Protein AF-A0A0L0G5J6-F1 (afdb_monomer_lite)

Structure (mmCIF, N/CA/C/O backbone):
data_AF-A0A0L0G5J6-F1
#
_entry.id   AF-A0A0L0G5J6-F1
#
loop_
_atom_site.group_PDB
_atom_site.id
_atom_site.type_symbol
_atom_site.label_atom_id
_atom_site.label_alt_id
_atom_site.label_comp_id
_atom_site.label_asym_id
_atom_site.label_entity_id
_atom_site.label_seq_id
_atom_site.pdbx_PDB_ins_code
_atom_site.Cartn_x
_atom_site.Cartn_y
_atom_site.Cartn_z
_atom_site.occupancy
_atom_site.B_iso_or_equiv
_atom_site.auth_seq_id
_atom_site.auth_comp_id
_atom_site.auth_asym_id
_atom_site.auth_atom_id
_atom_site.pdbx_PDB_model_num
ATOM 1 N N . MET A 1 1 ? 7.799 3.911 14.209 1.00 30.53 1 MET A N 1
ATOM 2 C CA . MET A 1 1 ? 8.205 2.902 13.207 1.00 30.53 1 MET A CA 1
ATOM 3 C C . MET A 1 1 ? 6.994 2.058 12.757 1.00 30.53 1 MET A C 1
ATOM 5 O O . MET A 1 1 ? 7.193 0.963 12.263 1.00 30.53 1 MET A O 1
ATOM 9 N N . PHE A 1 2 ? 5.756 2.589 12.872 1.00 29.52 2 PHE A N 1
ATOM 10 C CA . PHE A 1 2 ? 4.483 1.832 12.789 1.00 29.52 2 PHE A CA 1
ATOM 11 C C . PHE A 1 2 ? 3.601 2.132 11.579 1.00 29.52 2 PHE A C 1
ATOM 13 O O . PHE A 1 2 ? 2.513 1.598 11.446 1.00 29.52 2 PHE A O 1
ATOM 20 N N . ALA A 1 3 ? 4.091 2.950 10.662 1.00 29.31 3 ALA A N 1
ATOM 21 C CA . ALA A 1 3 ? 3.348 3.419 9.502 1.00 29.31 3 ALA A CA 1
ATOM 22 C C . ALA A 1 3 ? 3.274 2.423 8.326 1.00 29.31 3 ALA A C 1
ATOM 24 O O . ALA A 1 3 ? 2.894 2.819 7.231 1.00 29.31 3 ALA A O 1
ATOM 25 N N . SER A 1 4 ? 3.783 1.198 8.483 1.00 50.12 4 SER A N 1
ATOM 26 C CA . SER A 1 4 ? 4.552 0.623 7.372 1.00 50.12 4 SER A CA 1
ATOM 27 C C . SER A 1 4 ? 4.337 -0.854 7.074 1.00 50.12 4 SER A C 1
ATOM 29 O O . SER A 1 4 ? 5.151 -1.389 6.331 1.00 50.12 4 SER A O 1
ATOM 31 N N . VAL A 1 5 ? 3.367 -1.563 7.655 1.00 40.88 5 VAL A N 1
ATOM 32 C CA . VAL A 1 5 ? 3.462 -3.035 7.629 1.00 40.88 5 VAL A CA 1
ATOM 33 C C . VAL A 1 5 ? 2.123 -3.742 7.500 1.00 40.88 5 VAL A C 1
ATOM 35 O O . VAL A 1 5 ? 1.747 -4.487 8.391 1.00 40.88 5 VAL A O 1
ATOM 38 N N . ILE A 1 6 ? 1.396 -3.529 6.398 1.00 44.00 6 ILE A N 1
ATOM 39 C CA . ILE A 1 6 ? 0.217 -4.367 6.117 1.00 44.00 6 ILE A CA 1
ATOM 40 C C . ILE A 1 6 ? 0.094 -4.911 4.686 1.00 44.00 6 ILE A C 1
ATOM 42 O O . ILE A 1 6 ? -0.504 -5.966 4.508 1.00 44.00 6 ILE A O 1
ATOM 46 N N . PHE A 1 7 ? 0.644 -4.308 3.638 1.00 53.22 7 PHE A N 1
ATOM 47 C CA . PHE A 1 7 ? 0.176 -4.663 2.281 1.00 53.22 7 PHE A CA 1
ATOM 48 C C . PHE A 1 7 ? 1.042 -5.688 1.559 1.00 53.22 7 PHE A C 1
ATOM 50 O O . PHE A 1 7 ? 1.466 -5.475 0.428 1.00 53.22 7 PHE A O 1
ATOM 57 N N . LEU A 1 8 ? 1.221 -6.837 2.218 1.00 44.41 8 LEU A N 1
ATOM 58 C CA . LEU A 1 8 ? 1.732 -8.077 1.626 1.00 44.41 8 LEU A CA 1
ATOM 59 C C . LEU A 1 8 ? 0.831 -9.261 1.930 1.00 44.41 8 LEU A C 1
ATOM 61 O O . LEU A 1 8 ? 1.256 -10.312 2.384 1.00 44.41 8 LEU A O 1
ATOM 65 N N . LEU A 1 9 ? -0.452 -9.072 1.673 1.00 46.28 9 LEU A N 1
ATOM 66 C CA . LEU A 1 9 ? -1.444 -10.107 1.909 1.00 46.28 9 LEU A CA 1
ATOM 67 C C . LEU A 1 9 ? -2.254 -10.360 0.642 1.00 46.28 9 LEU A C 1
ATOM 69 O O . LEU A 1 9 ? -3.435 -10.645 0.723 1.00 46.28 9 LEU A O 1
ATOM 73 N N . CYS A 1 10 ? -1.585 -10.243 -0.517 1.00 42.75 10 CYS A N 1
ATOM 74 C CA . CYS A 1 10 ? -2.114 -10.535 -1.855 1.00 42.75 10 CYS A CA 1
ATOM 75 C C . CYS A 1 10 ? -2.183 -12.047 -2.161 1.00 42.75 10 CYS A C 1
ATOM 77 O O . CYS A 1 10 ? -2.474 -12.455 -3.282 1.00 42.75 10 CYS A O 1
ATOM 79 N N . MET A 1 11 ? -1.916 -12.904 -1.179 1.00 42.72 11 MET A N 1
ATOM 80 C CA . MET A 1 11 ? -2.171 -14.331 -1.308 1.00 42.72 11 MET A CA 1
ATOM 81 C C . MET A 1 11 ? -3.261 -14.685 -0.324 1.00 42.72 11 MET A C 1
ATOM 83 O O . MET A 1 11 ? -3.079 -14.401 0.855 1.00 42.72 11 MET A O 1
ATOM 87 N N . ALA A 1 12 ? -4.346 -15.292 -0.825 1.00 37.53 12 ALA A N 1
ATOM 88 C CA . ALA A 1 12 ? -5.138 -16.325 -0.141 1.00 37.53 12 ALA A CA 1
ATOM 89 C C . ALA A 1 12 ? -6.655 -16.274 -0.271 1.00 37.53 12 ALA A C 1
ATOM 91 O O . ALA A 1 12 ? -7.352 -16.707 0.643 1.00 37.53 12 ALA A O 1
ATOM 92 N N . TYR A 1 13 ? -7.197 -15.872 -1.412 1.00 35.78 13 TYR A N 1
ATOM 93 C CA . TYR A 1 13 ? -8.572 -16.262 -1.697 1.00 35.78 13 TYR A CA 1
ATOM 94 C C . TYR A 1 13 ? -8.678 -16.894 -3.079 1.00 35.78 13 TYR A C 1
ATOM 96 O O . TYR A 1 13 ? -8.925 -16.259 -4.092 1.00 35.78 13 TYR A O 1
ATOM 104 N N . VAL A 1 14 ? -8.550 -18.215 -3.139 1.00 35.31 14 VAL A N 1
ATOM 105 C CA . VAL A 1 14 ? -9.237 -18.936 -4.209 1.00 35.31 14 VAL A CA 1
ATOM 106 C C . VAL A 1 14 ? -10.060 -20.032 -3.566 1.00 35.31 14 VAL A C 1
ATOM 108 O O . VAL A 1 14 ? -9.544 -20.831 -2.790 1.00 35.31 14 VAL A O 1
ATOM 111 N N . ASN A 1 15 ? -11.355 -20.001 -3.883 1.00 36.69 15 ASN A N 1
ATOM 112 C CA . ASN A 1 15 ? -12.347 -21.051 -3.677 1.00 36.69 15 ASN A CA 1
ATOM 113 C C . ASN A 1 15 ? -11.721 -22.455 -3.693 1.00 36.69 15 ASN A C 1
ATOM 115 O O . ASN A 1 15 ? -11.508 -22.998 -4.772 1.00 36.69 15 ASN A O 1
ATOM 119 N N . ALA A 1 16 ? -11.423 -23.009 -2.513 1.00 31.41 16 ALA A N 1
ATOM 120 C CA . ALA A 1 16 ? -11.192 -24.441 -2.256 1.00 31.41 16 ALA A CA 1
ATOM 121 C C . ALA A 1 16 ? -10.912 -24.749 -0.761 1.00 31.41 16 ALA A C 1
ATOM 123 O O . ALA A 1 16 ? -10.282 -25.752 -0.448 1.00 31.41 16 ALA A O 1
ATOM 124 N N . GLY A 1 17 ? -11.334 -23.899 0.185 1.00 37.12 17 GLY A N 1
ATOM 125 C CA . GLY A 1 17 ? -11.254 -24.227 1.619 1.00 37.12 17 GLY A CA 1
ATOM 126 C C . GLY A 1 17 ? -9.881 -24.102 2.303 1.00 37.12 17 GLY A C 1
ATOM 127 O O . GLY A 1 17 ? -9.787 -24.455 3.474 1.00 37.12 17 GLY A O 1
ATOM 128 N N . ALA A 1 18 ? -8.842 -23.558 1.653 1.00 40.88 18 ALA A N 1
ATOM 129 C CA . ALA A 1 18 ? -7.556 -23.266 2.302 1.00 40.88 18 ALA A CA 1
ATOM 130 C C . ALA A 1 18 ? -7.001 -21.878 1.923 1.00 40.88 18 ALA A C 1
ATOM 132 O O . ALA A 1 18 ? -6.845 -21.548 0.748 1.00 40.88 18 ALA A O 1
ATOM 133 N N . SER A 1 19 ? -6.689 -21.070 2.941 1.00 53.94 19 SER A N 1
ATOM 134 C CA . SER A 1 19 ? -6.032 -19.763 2.822 1.00 53.94 19 SER A CA 1
ATOM 135 C C . SER A 1 19 ? -4.514 -19.946 2.639 1.00 53.94 19 SER A C 1
ATOM 137 O O . SER A 1 19 ? -3.865 -20.474 3.534 1.00 53.94 19 SER A O 1
ATOM 139 N N . LEU A 1 20 ? -3.930 -19.485 1.521 1.00 61.97 20 LEU A N 1
ATOM 140 C CA . LEU A 1 20 ? -2.466 -19.404 1.287 1.00 61.97 20 LEU A CA 1
ATOM 141 C C . LEU A 1 20 ? -1.703 -18.530 2.305 1.00 61.97 20 LEU A C 1
ATOM 143 O O . LEU A 1 20 ? -0.488 -18.630 2.407 1.00 61.97 20 LEU A O 1
ATOM 147 N N . LEU A 1 21 ? -2.401 -17.658 3.027 1.00 72.38 21 LEU A N 1
ATOM 148 C CA . LEU A 1 21 ? -1.882 -16.801 4.073 1.00 72.38 21 LEU A CA 1
ATOM 149 C C . LEU A 1 21 ? -2.501 -17.316 5.356 1.00 72.38 21 LEU A C 1
ATOM 151 O O . LEU A 1 21 ? -3.674 -17.074 5.656 1.00 72.38 21 LEU A O 1
ATOM 155 N N . THR A 1 22 ? -1.713 -18.063 6.104 1.00 82.12 22 THR A N 1
ATOM 156 C CA . THR A 1 22 ? -2.138 -18.522 7.416 1.00 82.12 22 THR A CA 1
ATOM 157 C C . THR A 1 22 ? -1.981 -17.395 8.432 1.00 82.12 22 THR A C 1
ATOM 159 O O . THR A 1 22 ? -1.242 -16.424 8.226 1.00 82.12 22 THR A O 1
ATOM 162 N N . LYS A 1 23 ? -2.660 -17.538 9.572 1.00 86.31 23 LYS A N 1
ATOM 163 C CA . LYS A 1 23 ? -2.456 -16.655 10.722 1.00 86.31 23 LYS A CA 1
ATOM 164 C C . LYS A 1 23 ? -0.986 -16.632 11.156 1.00 86.31 23 LYS A C 1
ATOM 166 O O . LYS A 1 23 ? -0.480 -15.570 11.504 1.00 86.31 23 LYS A O 1
ATOM 171 N N . ASP A 1 24 ? -0.291 -17.764 11.064 1.00 88.94 24 ASP A N 1
ATOM 172 C CA . ASP A 1 24 ? 1.125 -17.871 11.422 1.00 88.94 24 ASP A CA 1
ATOM 173 C C . ASP A 1 24 ? 2.023 -17.110 10.454 1.00 88.94 24 ASP A C 1
ATOM 175 O O . ASP A 1 24 ? 2.866 -16.333 10.894 1.00 88.94 24 ASP A O 1
ATOM 179 N N . MET A 1 25 ? 1.780 -17.226 9.146 1.00 83.56 25 MET A N 1
ATOM 180 C CA . MET A 1 25 ? 2.505 -16.439 8.145 1.00 83.56 25 MET A CA 1
ATOM 181 C C . MET A 1 25 ? 2.264 -14.942 8.352 1.00 83.56 25 MET A C 1
ATOM 183 O O . MET A 1 25 ? 3.214 -14.166 8.396 1.00 83.56 25 MET A O 1
ATOM 187 N N . PHE A 1 26 ? 1.013 -14.524 8.577 1.00 82.19 26 PHE A N 1
ATOM 188 C CA . PHE A 1 26 ? 0.696 -13.137 8.936 1.00 82.19 26 PHE A CA 1
ATOM 189 C C . PHE A 1 26 ? 1.470 -12.697 10.192 1.00 82.19 26 PHE A C 1
ATOM 191 O O . PHE A 1 26 ? 2.076 -11.623 10.226 1.00 82.19 26 PHE A O 1
ATOM 198 N N . ASN A 1 27 ? 1.497 -13.535 11.230 1.00 85.62 27 ASN A N 1
ATOM 199 C CA . ASN A 1 27 ? 2.216 -13.253 12.468 1.00 85.62 27 ASN A CA 1
ATOM 200 C C . ASN A 1 27 ? 3.724 -13.121 12.250 1.00 85.62 27 ASN A C 1
ATOM 202 O O . ASN A 1 27 ? 4.323 -12.190 12.787 1.00 85.62 27 ASN A O 1
ATOM 206 N N . GLU A 1 28 ? 4.317 -13.994 11.440 1.00 86.25 28 GLU A N 1
ATOM 207 C CA . GLU A 1 28 ? 5.735 -13.975 11.095 1.00 86.25 28 GLU A CA 1
ATOM 208 C C . GLU A 1 28 ? 6.094 -12.724 10.287 1.00 86.25 28 GLU A C 1
ATOM 210 O O . GLU A 1 28 ? 7.071 -12.024 10.587 1.00 86.25 28 GLU A O 1
ATOM 215 N N . MET A 1 29 ? 5.276 -12.388 9.289 1.00 79.06 29 MET A N 1
ATOM 216 C CA . MET A 1 29 ? 5.461 -11.197 8.469 1.00 79.06 29 MET A CA 1
ATOM 217 C C . MET A 1 29 ? 5.440 -9.941 9.347 1.00 79.06 29 MET A C 1
ATOM 219 O O . MET A 1 29 ? 6.377 -9.131 9.353 1.00 79.06 29 MET A O 1
ATOM 223 N N . PHE A 1 30 ? 4.428 -9.820 10.196 1.00 76.62 30 PHE A N 1
ATOM 224 C CA . PHE A 1 30 ? 4.241 -8.652 11.047 1.00 76.62 30 PHE A CA 1
ATOM 225 C C . PHE A 1 30 ? 4.788 -8.861 12.464 1.00 76.62 30 PHE A C 1
ATOM 227 O O . PHE A 1 30 ? 4.277 -8.263 13.408 1.00 76.62 30 PHE A O 1
ATOM 234 N N . SER A 1 31 ? 5.837 -9.672 12.635 1.00 81.31 31 SER A N 1
ATOM 235 C CA . SER A 1 31 ? 6.376 -10.047 13.955 1.00 81.31 31 SER A CA 1
ATOM 236 C C . SER A 1 31 ? 6.863 -8.856 14.779 1.00 81.31 31 SER A C 1
ATOM 238 O O . SER A 1 31 ? 6.794 -8.861 16.006 1.00 81.31 31 SER A O 1
ATOM 240 N N . LYS A 1 32 ? 7.308 -7.776 14.127 1.00 75.25 32 LYS A N 1
ATOM 241 C CA . LYS A 1 32 ? 7.696 -6.542 14.823 1.00 75.25 32 LYS A CA 1
ATOM 242 C C . LYS A 1 32 ? 6.536 -5.862 15.539 1.00 75.25 32 LYS A C 1
ATOM 244 O O . LYS A 1 32 ? 6.814 -5.158 16.498 1.00 75.25 32 LYS A O 1
ATOM 249 N N . ARG A 1 33 ? 5.279 -6.101 15.137 1.00 74.50 33 ARG A N 1
ATOM 250 C CA . ARG A 1 33 ? 4.117 -5.553 15.850 1.00 74.50 33 ARG A CA 1
ATOM 251 C C . ARG A 1 33 ? 3.989 -6.156 17.244 1.00 74.50 33 ARG A C 1
ATOM 253 O O . ARG A 1 33 ? 3.732 -5.413 18.166 1.00 74.50 33 ARG A O 1
ATOM 260 N N . THR A 1 34 ? 4.244 -7.454 17.407 1.00 72.44 34 THR A N 1
ATOM 261 C CA . THR A 1 34 ? 4.094 -8.144 18.697 1.00 72.44 34 THR A CA 1
ATOM 262 C C . THR A 1 34 ? 5.373 -8.135 19.529 1.00 72.44 34 THR A C 1
ATOM 264 O O . THR A 1 34 ? 5.314 -8.264 20.744 1.00 72.44 34 THR A O 1
ATOM 267 N N . THR A 1 35 ? 6.540 -7.992 18.893 1.00 75.19 35 THR A N 1
ATOM 268 C CA . THR A 1 35 ? 7.842 -8.130 19.575 1.00 75.19 35 THR A CA 1
ATOM 269 C C . THR A 1 35 ? 8.470 -6.816 20.028 1.00 75.19 35 THR A C 1
ATOM 271 O O . THR A 1 35 ? 9.449 -6.852 20.769 1.00 75.19 35 THR A O 1
ATOM 274 N N . SER A 1 36 ? 7.973 -5.653 19.592 1.00 75.12 36 SER A N 1
ATOM 275 C CA . SER A 1 36 ? 8.517 -4.367 20.039 1.00 75.12 36 SER A CA 1
ATOM 276 C C . SER A 1 36 ? 7.586 -3.691 21.062 1.00 75.12 36 SER A C 1
ATOM 278 O O . SER A 1 36 ? 6.381 -3.593 20.837 1.00 75.12 36 SER A O 1
ATOM 280 N N . PRO A 1 37 ? 8.123 -3.174 22.182 1.00 72.88 37 PRO A N 1
ATOM 281 C CA . PRO A 1 37 ? 7.309 -2.580 23.249 1.00 72.88 37 PRO A CA 1
ATOM 282 C C . PRO A 1 37 ? 6.610 -1.282 22.820 1.00 72.88 37 PRO A C 1
ATOM 284 O O . PRO A 1 37 ? 5.627 -0.874 23.422 1.00 72.88 37 PRO A O 1
ATOM 287 N N . ASN A 1 38 ? 7.063 -0.655 21.731 1.00 74.44 38 ASN A N 1
ATOM 288 C CA . ASN A 1 38 ? 6.495 0.591 21.211 1.00 74.44 38 ASN A CA 1
ATOM 289 C C . ASN A 1 38 ? 5.312 0.366 20.247 1.00 74.44 38 ASN A C 1
ATOM 291 O O . ASN A 1 38 ? 4.895 1.304 19.567 1.00 74.44 38 ASN A O 1
ATOM 295 N N . CYS A 1 39 ? 4.812 -0.870 20.136 1.00 68.75 39 CYS A N 1
ATOM 296 C CA . CYS A 1 39 ? 3.809 -1.276 19.146 1.00 68.75 39 CYS A CA 1
ATOM 297 C C . CYS A 1 39 ? 2.452 -1.663 19.728 1.00 68.75 39 CYS A C 1
ATOM 299 O O . CYS A 1 39 ? 1.653 -2.229 18.984 1.00 68.75 39 CYS A O 1
ATOM 301 N N . VAL A 1 40 ? 2.213 -1.485 21.029 1.00 73.12 40 VAL A N 1
ATOM 302 C CA . VAL A 1 40 ? 1.089 -2.140 21.732 1.00 73.12 40 VAL A CA 1
ATOM 303 C C . VAL A 1 40 ? -0.239 -1.945 20.991 1.00 73.12 40 VAL A C 1
ATOM 305 O O . VAL A 1 40 ? -0.868 -2.924 20.603 1.00 73.12 40 VAL A O 1
ATOM 308 N N . GLN A 1 41 ? -0.556 -0.705 20.611 1.00 74.94 41 GLN A N 1
ATOM 309 C CA . GLN A 1 41 ? -1.754 -0.390 19.825 1.00 74.94 41 GLN A CA 1
ATOM 310 C C . GLN A 1 41 ? -1.819 -1.144 18.484 1.00 74.94 41 GLN A C 1
ATOM 312 O O . GLN A 1 41 ? -2.860 -1.666 18.102 1.00 74.94 41 GLN A O 1
ATOM 317 N N . ALA A 1 42 ? -0.699 -1.262 17.764 1.00 70.88 42 ALA A N 1
ATOM 318 C CA . ALA A 1 42 ? -0.642 -2.005 16.506 1.00 70.88 42 ALA A CA 1
ATOM 319 C C . ALA A 1 42 ? -0.833 -3.521 16.701 1.00 70.88 42 ALA A C 1
ATOM 321 O O . ALA A 1 42 ? -1.327 -4.183 15.791 1.00 70.88 42 ALA A O 1
ATOM 322 N N . THR A 1 43 ? -0.454 -4.076 17.857 1.00 74.62 43 THR A N 1
ATOM 323 C CA . THR A 1 43 ? -0.731 -5.484 18.194 1.00 74.62 43 THR A CA 1
ATOM 324 C C . THR A 1 43 ? -2.223 -5.737 18.333 1.00 74.62 43 THR A C 1
ATOM 326 O O . THR A 1 43 ? -2.711 -6.752 17.840 1.00 74.62 43 THR A O 1
ATOM 329 N N . GLU A 1 44 ? -2.933 -4.809 18.968 1.00 82.50 44 GLU A N 1
ATOM 330 C CA . GLU A 1 44 ? -4.356 -4.947 19.279 1.00 82.50 44 GLU A CA 1
ATOM 331 C C . GLU A 1 44 ? -5.234 -4.809 18.036 1.00 82.50 44 GLU A C 1
ATOM 333 O O . GLU A 1 44 ? -6.163 -5.592 17.846 1.00 82.50 44 GLU A O 1
ATOM 338 N N . ILE A 1 45 ? -4.920 -3.855 17.154 1.00 82.44 45 ILE A N 1
ATOM 339 C CA . ILE A 1 45 ? -5.793 -3.548 16.014 1.00 82.44 45 ILE A CA 1
ATOM 340 C C . ILE A 1 45 ? -5.372 -4.259 14.717 1.00 82.44 45 ILE A C 1
ATOM 342 O O . ILE A 1 45 ? -6.220 -4.586 13.889 1.00 82.44 45 ILE A O 1
ATOM 346 N N . LEU A 1 46 ? -4.081 -4.540 14.496 1.00 80.81 46 LEU A N 1
ATOM 347 C CA . LEU A 1 46 ? -3.599 -5.133 13.237 1.00 80.81 46 LEU A CA 1
ATOM 348 C C . LEU A 1 46 ? -3.539 -6.662 13.326 1.00 80.81 46 LEU A C 1
ATOM 350 O O . LEU A 1 46 ? -2.474 -7.285 13.237 1.00 80.81 46 LEU A O 1
ATOM 354 N N . THR A 1 47 ? -4.706 -7.266 13.524 1.00 86.19 47 THR A N 1
ATOM 355 C CA . THR A 1 47 ? -4.875 -8.717 13.662 1.00 86.19 47 THR A CA 1
ATOM 356 C C . THR A 1 47 ? -5.146 -9.395 12.320 1.00 86.19 47 THR A C 1
ATOM 358 O O . THR A 1 47 ? -5.612 -8.772 11.360 1.00 86.19 47 THR A O 1
ATOM 361 N N . PHE A 1 48 ? -4.875 -10.701 12.255 1.00 84.94 48 PHE A N 1
ATOM 362 C CA . PHE A 1 48 ? -5.199 -11.512 11.081 1.00 84.94 48 PHE A CA 1
ATOM 363 C C . PHE A 1 48 ? -6.712 -11.527 10.823 1.00 84.94 48 PHE A C 1
ATOM 365 O O . PHE A 1 48 ? -7.161 -11.469 9.682 1.00 84.94 48 PHE A O 1
ATOM 372 N N . GLU A 1 49 ? -7.510 -11.539 11.886 1.00 89.50 49 GLU A N 1
ATOM 373 C CA . GLU A 1 49 ? -8.967 -11.544 11.843 1.00 89.50 49 GLU A CA 1
ATOM 374 C C . GLU A 1 49 ? -9.520 -10.238 11.262 1.00 89.50 49 GLU A C 1
ATOM 376 O O . GLU A 1 49 ? -10.387 -10.268 10.383 1.00 89.50 49 GLU A O 1
ATOM 381 N N . ALA A 1 50 ? -8.990 -9.090 11.698 1.00 87.06 50 ALA A N 1
ATOM 382 C CA . ALA A 1 50 ? -9.363 -7.787 11.156 1.00 87.06 50 ALA A CA 1
ATOM 383 C C . ALA A 1 50 ? -8.956 -7.661 9.681 1.00 87.06 50 ALA A C 1
ATOM 385 O O . ALA A 1 50 ? -9.756 -7.204 8.857 1.00 87.06 50 ALA A O 1
ATOM 386 N N . PHE A 1 51 ? -7.763 -8.143 9.319 1.00 82.81 51 PHE A N 1
ATOM 387 C CA . PHE A 1 51 ? -7.331 -8.218 7.926 1.00 82.81 51 PHE A CA 1
ATOM 388 C C . PHE A 1 51 ? -8.290 -9.069 7.082 1.00 82.81 51 PHE A C 1
ATOM 390 O O . PHE A 1 51 ? -8.821 -8.604 6.073 1.00 82.81 51 PHE A O 1
ATOM 397 N N . HIS A 1 52 ? -8.562 -10.296 7.523 1.00 81.38 52 HIS A N 1
ATOM 398 C CA . HIS A 1 52 ? -9.403 -11.254 6.815 1.00 81.38 52 HIS A CA 1
ATOM 399 C C . HIS A 1 52 ? -10.843 -10.747 6.651 1.00 81.38 52 HIS A C 1
ATOM 401 O O . HIS A 1 52 ? -11.444 -10.890 5.586 1.00 81.38 52 HIS A O 1
ATOM 407 N N . LYS A 1 53 ? -11.400 -10.093 7.679 1.00 87.19 53 LYS A N 1
ATOM 408 C CA . LYS A 1 53 ? -12.708 -9.426 7.594 1.00 87.19 53 LYS A CA 1
ATOM 409 C C . LYS A 1 53 ? -12.692 -8.291 6.570 1.00 87.19 53 LYS A C 1
ATOM 411 O O . LYS A 1 53 ? -13.658 -8.137 5.828 1.00 87.19 53 LYS A O 1
ATOM 416 N N . THR A 1 54 ? -11.600 -7.534 6.498 1.00 82.69 54 THR A N 1
ATOM 417 C CA . THR A 1 54 ? -11.449 -6.431 5.542 1.00 82.69 54 THR A CA 1
ATOM 418 C C . THR A 1 54 ? -11.332 -6.921 4.101 1.00 82.69 54 THR A C 1
ATOM 420 O O . THR A 1 54 ? -11.964 -6.352 3.213 1.00 82.69 54 THR A O 1
ATOM 423 N N . ALA A 1 55 ? -10.567 -7.986 3.854 1.00 77.44 55 ALA A N 1
ATOM 424 C CA . ALA A 1 55 ? -10.345 -8.521 2.510 1.00 77.44 55 ALA A CA 1
ATOM 425 C C . ALA A 1 55 ? -11.662 -8.851 1.777 1.00 77.44 55 ALA A C 1
ATOM 427 O O . ALA A 1 55 ? -11.760 -8.654 0.568 1.00 77.44 55 ALA A O 1
ATOM 428 N N . LYS A 1 56 ? -12.715 -9.240 2.512 1.00 82.94 56 LYS A N 1
ATOM 429 C CA . LYS A 1 56 ? -14.058 -9.506 1.962 1.00 82.94 56 LYS A CA 1
ATOM 430 C C . LYS A 1 56 ? -14.713 -8.292 1.290 1.00 82.94 56 LYS A C 1
ATOM 432 O O . LYS A 1 56 ? -15.519 -8.478 0.386 1.00 82.94 56 LYS A O 1
ATOM 437 N N . TYR A 1 57 ? -14.364 -7.067 1.691 1.00 82.06 57 TYR A N 1
ATOM 438 C CA . TYR A 1 57 ? -14.858 -5.842 1.044 1.00 82.06 57 TYR A CA 1
ATOM 439 C C . TYR A 1 57 ? -14.185 -5.567 -0.306 1.00 82.06 57 TYR A C 1
ATOM 441 O O . TYR A 1 57 ? -14.701 -4.780 -1.095 1.00 82.06 57 TYR A O 1
ATOM 449 N N . TYR A 1 58 ? -13.052 -6.214 -0.589 1.00 78.38 58 TYR A N 1
ATOM 450 C CA . TYR A 1 58 ? -12.289 -6.042 -1.821 1.00 78.38 58 TYR A CA 1
ATOM 451 C C . TYR A 1 58 ? -12.134 -7.393 -2.522 1.00 78.38 58 TYR A C 1
ATOM 453 O O . TYR A 1 58 ? -11.035 -7.928 -2.580 1.00 78.38 58 TYR A O 1
ATOM 461 N N . PRO A 1 59 ? -13.199 -7.964 -3.108 1.00 79.12 59 PRO A N 1
ATOM 462 C CA . PRO A 1 59 ? -13.174 -9.327 -3.642 1.00 79.12 59 PRO A CA 1
ATOM 463 C C . PRO A 1 59 ? -12.188 -9.536 -4.798 1.00 79.12 59 PRO A C 1
ATOM 465 O O . PRO A 1 59 ? -11.879 -10.678 -5.106 1.00 79.12 59 PRO A O 1
ATOM 468 N N . LYS A 1 60 ? -11.698 -8.466 -5.442 1.00 78.31 60 LYS A N 1
ATOM 469 C CA . LYS A 1 60 ? -10.617 -8.526 -6.445 1.00 78.31 60 LYS A CA 1
ATOM 470 C C . LYS A 1 60 ? -9.219 -8.563 -5.826 1.00 78.31 60 LYS A C 1
ATOM 472 O O . LYS A 1 60 ? -8.281 -9.039 -6.464 1.00 78.31 60 LYS A O 1
ATOM 477 N N . PHE A 1 61 ? -9.067 -8.057 -4.605 1.00 72.88 61 PHE A N 1
ATOM 478 C CA . PHE A 1 61 ? -7.814 -8.127 -3.869 1.00 72.88 61 PHE A CA 1
ATOM 479 C C . PHE A 1 61 ? -7.478 -9.607 -3.649 1.00 72.88 61 PHE A C 1
ATOM 481 O O . PHE A 1 61 ? -8.291 -10.346 -3.103 1.00 72.88 61 PHE A O 1
ATOM 488 N N . CYS A 1 62 ? -6.302 -10.036 -4.115 1.00 66.50 62 CYS A N 1
ATOM 489 C CA . CYS A 1 62 ? -5.832 -11.435 -4.157 1.00 66.50 62 CYS A CA 1
ATOM 490 C C . CYS A 1 62 ? -6.507 -12.382 -5.167 1.00 66.50 62 CYS A C 1
ATOM 492 O O . CYS A 1 62 ? -6.024 -13.501 -5.331 1.00 66.50 62 CYS A O 1
ATOM 494 N N . ASN A 1 63 ? -7.579 -11.976 -5.859 1.00 68.12 63 ASN A N 1
ATOM 495 C CA . ASN A 1 63 ? -8.432 -12.911 -6.621 1.00 68.12 63 ASN A CA 1
ATOM 496 C C . ASN A 1 63 ? -8.557 -12.536 -8.105 1.00 68.12 63 ASN A C 1
ATOM 498 O O . ASN A 1 63 ? -9.477 -12.976 -8.794 1.00 68.12 63 ASN A O 1
ATOM 502 N N . GLU A 1 64 ? -7.661 -11.689 -8.613 1.00 68.88 64 GLU A N 1
ATOM 503 C CA . GLU A 1 64 ? -7.757 -11.140 -9.962 1.00 68.88 64 GLU A CA 1
ATOM 504 C C . GLU A 1 64 ? -6.528 -11.449 -10.828 1.00 68.88 64 GLU A C 1
ATOM 506 O O . GLU A 1 64 ? -5.418 -11.058 -10.484 1.00 68.88 64 GLU A O 1
ATOM 511 N N . GLY A 1 65 ? -6.779 -12.067 -11.997 1.00 63.38 65 GLY A N 1
ATOM 512 C CA . GLY A 1 65 ? -5.850 -12.391 -13.098 1.00 63.38 65 GLY A CA 1
ATOM 513 C C . GLY A 1 65 ? -5.274 -13.828 -13.051 1.00 63.38 65 GLY A C 1
ATOM 514 O O . GLY A 1 65 ? -5.780 -14.630 -12.275 1.00 63.38 65 GLY A O 1
ATOM 515 N N . SER A 1 66 ? -4.259 -14.208 -13.856 1.00 59.34 66 SER A N 1
ATOM 516 C CA . SER A 1 66 ? -3.867 -15.635 -14.067 1.00 59.34 66 SER A CA 1
ATOM 517 C C . SER A 1 66 ? -3.387 -16.377 -12.807 1.00 59.34 66 SER A C 1
ATOM 519 O O . SER A 1 66 ? -2.982 -15.719 -11.867 1.00 59.34 66 SER A O 1
ATOM 521 N N . LYS A 1 67 ? -3.385 -17.725 -12.766 1.00 54.47 67 LYS A N 1
ATOM 522 C CA . LYS A 1 67 ? -2.870 -18.527 -11.621 1.00 54.47 67 LYS A CA 1
ATOM 523 C C . LYS A 1 67 ? -1.363 -18.380 -11.404 1.00 54.47 67 LYS A C 1
ATOM 525 O O . LYS A 1 67 ? -0.892 -18.401 -10.274 1.00 54.47 67 LYS A O 1
ATOM 530 N N . THR A 1 68 ? -0.613 -18.253 -12.496 1.00 47.03 68 THR A N 1
ATOM 531 C CA . THR A 1 68 ? 0.824 -17.982 -12.464 1.00 47.03 68 THR A CA 1
ATOM 532 C C . THR A 1 68 ? 1.063 -16.601 -11.919 1.00 47.03 68 THR A C 1
ATOM 534 O O . THR A 1 68 ? 1.909 -16.449 -11.063 1.00 47.03 68 THR A O 1
ATOM 537 N N . ASP A 1 69 ? 0.261 -15.623 -12.310 1.00 45.28 69 ASP A N 1
ATOM 538 C CA . ASP A 1 69 ? 0.290 -14.351 -11.635 1.00 45.28 69 ASP A CA 1
ATOM 539 C C . ASP A 1 69 ? -0.238 -14.505 -10.191 1.00 45.28 69 ASP A C 1
ATOM 541 O O . ASP A 1 69 ? 0.421 -14.046 -9.297 1.00 45.28 69 ASP A O 1
ATOM 545 N N . GLN A 1 70 ? -1.304 -15.239 -9.854 1.00 45.56 70 GLN A N 1
ATOM 546 C CA . GLN A 1 70 ? -1.745 -15.469 -8.456 1.00 45.56 70 GLN A CA 1
ATOM 547 C C . GLN A 1 70 ? -0.630 -16.090 -7.583 1.00 45.56 70 GLN A C 1
ATOM 549 O O . GLN A 1 70 ? -0.628 -15.875 -6.377 1.00 45.56 70 GLN A O 1
ATOM 554 N N . LYS A 1 71 ? 0.325 -16.813 -8.196 1.00 38.50 71 LYS A N 1
ATOM 555 C CA . LYS A 1 71 ? 1.547 -17.369 -7.581 1.00 38.50 71 LYS A CA 1
ATOM 556 C C . LYS A 1 71 ? 2.809 -16.490 -7.737 1.00 38.50 71 LYS A C 1
ATOM 558 O O . LYS A 1 71 ? 3.734 -16.648 -6.955 1.00 38.50 71 LYS A O 1
ATOM 563 N N . LYS A 1 72 ? 2.873 -15.593 -8.730 1.00 35.69 72 LYS A N 1
ATOM 564 C CA . LYS A 1 72 ? 3.957 -14.619 -9.007 1.00 35.69 72 LYS A CA 1
ATOM 565 C C . LYS A 1 72 ? 3.639 -13.212 -8.463 1.00 35.69 72 LYS A C 1
ATOM 567 O O . LYS A 1 72 ? 4.487 -12.340 -8.520 1.00 35.69 72 LYS A O 1
ATOM 572 N N . ARG A 1 73 ? 2.421 -12.969 -7.970 1.00 49.59 73 ARG A N 1
ATOM 573 C CA . ARG A 1 73 ? 1.843 -11.660 -7.595 1.00 49.59 73 ARG A CA 1
ATOM 574 C C . ARG A 1 73 ? 2.129 -11.331 -6.158 1.00 49.59 73 ARG A C 1
ATOM 576 O O . ARG A 1 73 ? 1.231 -11.152 -5.328 1.00 49.59 73 ARG A O 1
ATOM 583 N N . LEU A 1 74 ? 3.397 -11.227 -5.862 1.00 45.00 74 LEU A N 1
ATOM 584 C CA . LEU A 1 74 ? 3.795 -10.806 -4.551 1.00 45.00 74 LEU A CA 1
ATOM 585 C C . LEU A 1 74 ? 4.717 -9.644 -4.698 1.00 45.00 74 LEU A C 1
ATOM 587 O O . LEU A 1 74 ? 5.799 -9.738 -4.171 1.00 45.00 74 LEU A O 1
ATOM 591 N N . ASP A 1 75 ? 4.252 -8.577 -5.368 1.00 37.22 75 ASP A N 1
ATOM 592 C CA . ASP A 1 75 ? 5.115 -7.439 -5.704 1.00 37.22 75 ASP A CA 1
ATOM 593 C C . ASP A 1 75 ? 4.801 -6.118 -4.958 1.00 37.22 75 ASP A C 1
ATOM 595 O O . ASP A 1 75 ? 5.316 -5.074 -5.287 1.00 37.22 75 ASP A O 1
ATOM 599 N N . GLY A 1 76 ? 3.992 -6.142 -3.897 1.00 37.66 76 GLY A N 1
ATOM 600 C CA . GLY A 1 76 ? 4.209 -5.429 -2.628 1.00 37.66 76 GLY A CA 1
ATOM 601 C C . GLY A 1 76 ? 4.004 -3.928 -2.340 1.00 37.66 76 GLY A C 1
ATOM 602 O O . GLY A 1 76 ? 4.124 -3.019 -3.147 1.00 37.66 76 GLY A O 1
ATOM 603 N N . GLY A 1 77 ? 3.803 -3.707 -1.039 1.00 36.25 77 GLY A N 1
ATOM 604 C CA . GLY A 1 77 ? 4.108 -2.538 -0.203 1.00 36.25 77 GLY A CA 1
ATOM 605 C C . GLY A 1 77 ? 4.369 -3.097 1.213 1.00 36.25 77 GLY A C 1
ATOM 606 O O . GLY A 1 77 ? 3.872 -4.159 1.552 1.00 36.25 77 GLY A O 1
ATOM 607 N N . LEU A 1 78 ? 5.164 -2.558 2.129 1.00 46.47 78 LEU A N 1
ATOM 608 C CA . LEU A 1 78 ? 5.562 -1.203 2.468 1.00 46.47 78 LEU A CA 1
ATOM 609 C C . LEU A 1 78 ? 6.839 -1.298 3.326 1.00 46.47 78 LEU A C 1
ATOM 611 O O . LEU A 1 78 ? 7.072 -2.276 4.030 1.00 46.47 78 LEU A O 1
ATOM 615 N N . GLY A 1 79 ? 7.604 -0.213 3.342 1.00 32.12 79 GLY A N 1
ATOM 616 C CA . GLY A 1 79 ? 8.650 0.045 4.326 1.00 32.12 79 GLY A CA 1
ATOM 617 C C . GLY A 1 79 ? 8.947 1.538 4.419 1.00 32.12 79 GLY A C 1
ATOM 618 O O . GLY A 1 79 ? 10.019 1.979 4.035 1.00 32.12 79 GLY A O 1
ATOM 619 N N . SER A 1 80 ? 8.010 2.357 4.907 1.00 33.75 80 SER A N 1
ATOM 620 C CA . SER A 1 80 ? 8.334 3.742 5.292 1.00 33.75 80 SER A CA 1
ATOM 621 C C . SER A 1 80 ? 7.287 4.410 6.174 1.00 33.75 80 SER A C 1
ATOM 623 O O . SER A 1 80 ? 6.095 4.177 6.000 1.00 33.75 80 SER A O 1
ATOM 625 N N . ARG A 1 81 ? 7.728 5.429 6.918 1.00 32.19 81 ARG A N 1
ATOM 626 C CA . ARG A 1 81 ? 6.885 6.560 7.331 1.00 32.19 81 ARG A CA 1
ATOM 627 C C . ARG A 1 81 ? 6.457 7.396 6.114 1.00 32.19 81 ARG A C 1
ATOM 629 O O . ARG A 1 81 ? 7.313 7.974 5.448 1.00 32.19 81 ARG A O 1
ATOM 636 N N . MET A 1 82 ? 5.153 7.485 5.860 1.00 40.03 82 MET A N 1
ATOM 637 C CA . MET A 1 82 ? 4.565 8.379 4.859 1.00 40.03 82 MET A CA 1
ATOM 638 C C . MET A 1 82 ? 4.267 9.748 5.482 1.00 40.03 82 MET A C 1
ATOM 640 O O . MET A 1 82 ? 3.216 9.938 6.076 1.00 40.03 82 MET A O 1
ATOM 644 N N . ASN A 1 83 ? 5.173 10.712 5.313 1.00 32.44 83 ASN A N 1
ATOM 645 C CA . ASN A 1 83 ? 4.911 12.112 5.682 1.00 32.44 83 ASN A CA 1
ATOM 646 C C . ASN A 1 83 ? 4.580 13.004 4.459 1.00 32.44 83 ASN A C 1
ATOM 648 O O . ASN A 1 83 ? 4.474 14.213 4.616 1.00 32.44 83 ASN A O 1
ATOM 652 N N . GLY A 1 84 ? 4.422 12.442 3.246 1.00 31.69 84 GLY A N 1
ATOM 653 C CA . GLY A 1 84 ? 4.299 13.232 2.001 1.00 31.69 84 GLY A CA 1
ATOM 654 C C . GLY A 1 84 ? 3.265 12.770 0.963 1.00 31.69 84 GLY A C 1
ATOM 655 O O . GLY A 1 84 ? 2.802 13.591 0.175 1.00 31.69 84 GLY A O 1
ATOM 656 N N . ALA A 1 85 ? 2.836 11.503 0.975 1.00 39.56 85 ALA A N 1
ATOM 657 C CA . ALA A 1 85 ? 1.869 10.969 0.001 1.00 39.56 85 ALA A CA 1
ATOM 658 C C . ALA A 1 85 ? 0.518 11.695 0.030 1.00 39.56 85 ALA A C 1
ATOM 660 O O . ALA A 1 85 ? -0.190 11.807 -0.967 1.00 39.56 85 ALA A O 1
ATOM 661 N N . SER A 1 86 ? 0.164 12.183 1.209 1.00 38.66 86 SER A N 1
ATOM 662 C CA . SER A 1 86 ? -1.153 12.672 1.535 1.00 38.66 86 SER A CA 1
ATOM 663 C C . SER A 1 86 ? -1.444 14.014 0.866 1.00 38.66 86 SER A C 1
ATOM 665 O O . SER A 1 86 ? -2.512 14.127 0.283 1.00 38.66 86 SER A O 1
ATOM 667 N N . ALA A 1 87 ? -0.474 14.944 0.802 1.00 34.50 87 ALA A N 1
ATOM 668 C CA . ALA A 1 87 ? -0.599 16.253 0.134 1.00 34.50 87 ALA A CA 1
ATOM 669 C C . ALA A 1 87 ? -0.917 16.146 -1.373 1.00 34.50 87 ALA A C 1
ATOM 671 O O . ALA A 1 87 ? -1.498 17.057 -1.962 1.00 34.50 87 ALA A O 1
ATOM 672 N N . LEU A 1 88 ? -0.554 15.019 -1.992 1.00 41.03 88 LEU A N 1
ATOM 673 C CA . LEU A 1 88 ? -0.763 14.739 -3.411 1.00 41.03 88 LEU A CA 1
ATOM 674 C C . LEU A 1 88 ? -2.150 14.177 -3.735 1.00 41.03 88 LEU A C 1
ATOM 676 O O . LEU A 1 88 ? -2.597 14.334 -4.867 1.00 41.03 88 LEU A O 1
ATOM 680 N N . TRP A 1 89 ? -2.857 13.592 -2.763 1.00 38.69 89 TRP A N 1
ATOM 681 C CA . TRP A 1 89 ? -4.239 13.134 -2.959 1.00 38.69 89 TRP A CA 1
ATOM 682 C C . TRP A 1 89 ? -5.216 14.292 -3.201 1.00 38.69 89 TRP A C 1
ATOM 684 O O . TRP A 1 89 ? -6.226 14.106 -3.872 1.00 38.69 89 TRP A O 1
ATOM 694 N N . ARG A 1 90 ? -4.876 15.504 -2.738 1.00 37.03 90 ARG A N 1
ATOM 695 C CA . ARG A 1 90 ? -5.666 16.730 -2.937 1.00 37.03 90 ARG A CA 1
ATOM 696 C C . ARG A 1 90 ? -5.699 17.224 -4.384 1.00 37.03 90 ARG A C 1
ATOM 698 O O . ARG A 1 90 ? -6.638 17.909 -4.763 1.00 37.03 90 ARG A O 1
ATOM 705 N N . LYS A 1 91 ? -4.648 16.949 -5.165 1.00 39.03 91 LYS A N 1
ATOM 706 C CA . LYS A 1 91 ? -4.484 17.488 -6.527 1.00 39.03 91 LYS A CA 1
ATOM 707 C C . LYS A 1 91 ? -5.026 16.576 -7.623 1.00 39.03 91 LYS A C 1
ATOM 709 O O . LYS A 1 91 ? -4.999 16.998 -8.769 1.00 39.03 91 LYS A O 1
ATOM 714 N N . LEU A 1 92 ? -5.444 15.357 -7.276 1.00 43.09 92 LEU A N 1
ATOM 715 C CA . LEU A 1 92 ? -5.592 14.274 -8.245 1.00 43.09 92 LEU A CA 1
ATOM 716 C C . LEU A 1 92 ? -6.968 13.572 -8.215 1.00 43.09 92 LEU A C 1
ATOM 718 O O . LEU A 1 92 ? -7.081 12.423 -8.629 1.00 43.09 92 LEU A O 1
ATOM 722 N N . HIS A 1 93 ? -8.008 14.232 -7.701 1.00 40.28 93 HIS A N 1
ATOM 723 C CA . HIS A 1 93 ? -9.395 13.863 -7.992 1.00 40.28 93 HIS A CA 1
ATOM 724 C C . HIS A 1 93 ? -10.238 15.128 -8.100 1.00 40.28 93 HIS A C 1
ATOM 726 O O . HIS A 1 93 ? -10.609 15.728 -7.090 1.00 40.28 93 HIS A O 1
ATOM 732 N N . VAL A 1 94 ? -10.604 15.499 -9.323 1.00 38.12 94 VAL A N 1
ATOM 733 C CA . VAL A 1 94 ? -11.750 16.380 -9.559 1.00 38.12 94 VAL A CA 1
ATOM 734 C C . VAL A 1 94 ? -13.019 15.553 -9.337 1.00 38.12 94 VAL A C 1
ATOM 736 O O . VAL A 1 94 ? -13.634 15.052 -10.272 1.00 38.12 94 VAL A O 1
ATOM 739 N N . GLN A 1 95 ? -13.409 15.375 -8.076 1.00 38.72 95 GLN A N 1
ATOM 740 C CA . GLN A 1 95 ? -14.842 15.368 -7.794 1.00 38.72 95 GLN A CA 1
ATOM 741 C C . GLN A 1 95 ? -15.304 16.822 -7.976 1.00 38.72 95 GLN A C 1
ATOM 743 O O . GLN A 1 95 ? -14.584 17.723 -7.528 1.00 38.72 95 GLN A O 1
ATOM 748 N N . PRO A 1 96 ? -16.438 17.092 -8.651 1.00 37.84 96 PRO A N 1
ATOM 749 C CA . PRO A 1 96 ? -16.978 18.446 -8.703 1.00 37.84 96 PRO A CA 1
ATOM 750 C C . PRO A 1 96 ? -17.093 18.925 -7.262 1.00 37.84 96 PRO A C 1
ATOM 752 O O . PRO A 1 96 ? -17.572 18.157 -6.434 1.00 37.84 96 PRO A O 1
ATOM 755 N N . VAL A 1 97 ? -16.562 20.118 -6.981 1.00 40.91 97 VAL A N 1
ATOM 756 C CA . VAL A 1 97 ? -16.393 20.735 -5.654 1.00 40.91 97 VAL A CA 1
ATOM 757 C C . VAL A 1 97 ? -17.534 20.344 -4.703 1.00 40.91 97 VAL A C 1
ATOM 759 O O . VAL A 1 97 ? -18.549 21.025 -4.607 1.00 40.91 97 VAL A O 1
ATOM 762 N N . ARG A 1 98 ? -17.381 19.215 -4.008 1.00 48.28 98 ARG A N 1
ATOM 763 C CA . ARG A 1 98 ? -18.219 18.840 -2.876 1.00 48.28 98 ARG A CA 1
ATOM 764 C C . ARG A 1 98 ? -17.504 19.454 -1.694 1.00 48.28 98 ARG A C 1
ATOM 766 O O . ARG A 1 98 ? -16.351 19.109 -1.470 1.00 48.28 98 ARG A O 1
ATOM 773 N N . GLU A 1 99 ? -18.161 20.433 -1.071 1.00 53.97 99 GLU A N 1
ATOM 774 C CA . GLU A 1 99 ? -17.818 21.098 0.193 1.00 53.97 99 GLU A CA 1
ATOM 775 C C . GLU A 1 99 ? -16.424 20.776 0.734 1.00 53.97 99 GLU A C 1
ATOM 777 O O . GLU A 1 99 ? -16.195 19.660 1.202 1.00 53.97 99 GLU A O 1
ATOM 782 N N . VAL A 1 100 ? -15.533 21.773 0.732 1.00 62.84 100 VAL A N 1
ATOM 783 C CA . VAL A 1 100 ? -14.231 21.708 1.410 1.00 62.84 100 VAL A CA 1
ATOM 784 C C . VAL A 1 100 ? -14.394 20.964 2.736 1.00 62.84 100 VAL A C 1
ATOM 786 O O . VAL A 1 100 ? -15.119 21.438 3.612 1.00 62.84 100 VAL A O 1
ATOM 789 N N . ASP A 1 101 ? -13.749 19.797 2.865 1.00 71.00 101 ASP A N 1
ATOM 790 C CA . ASP A 1 101 ? -13.743 19.019 4.105 1.00 71.00 101 ASP A CA 1
ATOM 791 C C . ASP A 1 101 ? -13.175 19.906 5.209 1.00 71.00 101 ASP A C 1
ATOM 793 O O . ASP A 1 101 ? -11.962 20.078 5.326 1.00 71.00 101 ASP A O 1
ATOM 797 N N . THR A 1 102 ? -14.048 20.566 5.960 1.00 81.25 102 THR A N 1
ATOM 798 C CA . THR A 1 102 ? -13.636 21.632 6.865 1.00 81.25 102 THR A CA 1
ATOM 799 C C . THR A 1 102 ? -12.999 20.979 8.087 1.00 81.25 102 THR A C 1
ATOM 801 O O . THR A 1 102 ? -13.630 20.109 8.691 1.00 81.25 102 THR A O 1
ATOM 804 N N . PRO A 1 103 ? -11.748 21.332 8.444 1.00 85.56 103 PRO A N 1
ATOM 805 C CA . PRO A 1 103 ? -11.125 20.808 9.650 1.00 85.56 103 PRO A CA 1
ATOM 806 C C . PRO A 1 103 ? -12.017 21.061 10.865 1.00 85.56 103 PRO A C 1
ATOM 808 O O . PRO A 1 103 ? -12.453 22.189 11.093 1.00 85.56 103 PRO A O 1
ATOM 811 N N . VAL A 1 104 ? -12.279 20.017 11.647 1.00 91.12 104 VAL A N 1
ATOM 812 C CA . VAL A 1 104 ? -13.051 20.147 12.884 1.00 91.12 104 VAL A CA 1
ATOM 813 C C . VAL A 1 104 ? -12.146 20.771 13.961 1.00 91.12 104 VAL A C 1
ATOM 815 O O . VAL A 1 104 ? -11.029 20.281 14.159 1.00 91.12 104 VAL A O 1
ATOM 818 N N . PRO A 1 105 ? -12.568 21.844 14.661 1.00 92.12 105 PRO A N 1
ATOM 819 C CA . PRO A 1 105 ? -11.773 22.443 15.732 1.00 92.12 105 PRO A CA 1
ATOM 820 C C . PRO A 1 105 ? -11.358 21.416 16.793 1.00 92.12 105 PRO A C 1
ATOM 822 O O . PRO A 1 105 ? -12.157 20.580 17.203 1.00 92.12 105 PRO A O 1
ATOM 825 N N . GLY A 1 106 ? -10.096 21.464 17.228 1.00 91.75 106 GLY A N 1
ATOM 826 C CA . GLY A 1 106 ? -9.540 20.514 18.202 1.00 91.75 106 GLY A CA 1
ATOM 827 C C . GLY A 1 106 ? -9.159 19.142 17.630 1.00 91.75 106 GLY A C 1
ATOM 828 O O . GLY A 1 106 ? -8.558 18.335 18.335 1.00 91.75 106 GLY A O 1
ATOM 829 N N . VAL A 1 107 ? -9.434 18.880 16.349 1.00 93.31 107 VAL A N 1
ATOM 830 C CA . VAL A 1 107 ? -9.127 17.605 15.693 1.00 93.31 107 VAL A CA 1
ATOM 831 C C . VAL A 1 107 ? -7.864 17.723 14.839 1.00 93.31 107 VAL A C 1
ATOM 833 O O . VAL A 1 107 ? -7.688 18.665 14.068 1.00 93.31 107 VAL A O 1
ATOM 836 N N . SER A 1 108 ? -6.968 16.736 14.947 1.00 90.25 108 SER A N 1
ATOM 837 C CA . SER A 1 108 ? -5.753 16.659 14.126 1.00 90.25 108 SER A CA 1
ATOM 838 C C . SER A 1 108 ? -5.835 15.541 13.087 1.00 90.25 108 SER A C 1
ATOM 840 O O . SER A 1 108 ? -6.269 14.428 13.385 1.00 90.25 108 SER A O 1
ATOM 842 N N . TYR A 1 109 ? -5.335 15.802 11.878 1.00 86.25 109 TYR A N 1
ATOM 843 C CA . TYR A 1 109 ? -5.346 14.865 10.744 1.00 86.25 109 TYR A CA 1
ATOM 844 C C . TYR A 1 109 ? -3.937 14.382 10.378 1.00 86.25 109 TYR A C 1
ATOM 846 O O . TYR A 1 109 ? -3.549 14.374 9.208 1.00 86.25 109 TYR A O 1
ATOM 854 N N . HIS A 1 110 ? -3.146 14.016 11.387 1.00 84.44 110 HIS A N 1
ATOM 855 C CA . HIS A 1 110 ? -1.846 13.374 11.196 1.00 84.44 110 HIS A CA 1
ATOM 856 C C . HIS A 1 110 ? -2.005 11.913 10.739 1.00 84.44 110 HIS A C 1
ATOM 858 O O . HIS A 1 110 ? -3.115 11.381 10.711 1.00 84.44 110 HIS A O 1
ATOM 864 N N . GLY A 1 111 ? -0.898 11.267 10.370 1.00 78.75 111 GLY A N 1
ATOM 865 C CA . GLY A 1 111 ? -0.894 9.892 9.874 1.00 78.75 111 GLY A CA 1
ATOM 866 C C . GLY A 1 111 ? -1.469 8.887 10.871 1.00 78.75 111 GLY A C 1
ATOM 867 O O . GLY A 1 111 ? -0.886 8.667 11.931 1.00 78.75 111 GLY A O 1
ATOM 868 N N . ARG A 1 112 ? -2.576 8.229 10.506 1.00 83.25 112 ARG A N 1
ATOM 869 C CA . ARG A 1 112 ? -3.189 7.135 11.283 1.00 83.25 112 ARG A CA 1
ATOM 870 C C . ARG A 1 112 ? -3.407 5.876 10.455 1.00 83.25 112 ARG A C 1
ATOM 872 O O . ARG A 1 112 ? -3.458 5.918 9.224 1.00 83.25 112 ARG A O 1
ATOM 879 N N . GLY A 1 113 ? -3.537 4.752 11.153 1.00 75.06 113 GLY A N 1
ATOM 880 C CA . GLY A 1 113 ? -3.707 3.441 10.543 1.00 75.06 113 GLY A CA 1
ATOM 881 C C . GLY A 1 113 ? -2.488 2.989 9.736 1.00 75.06 113 GLY A C 1
ATOM 882 O O . GLY A 1 113 ? -1.418 3.612 9.739 1.00 75.06 113 GLY A O 1
ATOM 883 N N . ALA A 1 114 ? -2.671 1.878 9.028 1.00 70.06 114 ALA A N 1
ATOM 884 C CA . ALA A 1 114 ? -1.585 1.135 8.401 1.00 70.06 114 ALA A CA 1
ATOM 885 C C . ALA A 1 114 ? -0.937 1.840 7.205 1.00 70.06 114 ALA A C 1
ATOM 887 O O . ALA A 1 114 ? 0.253 1.659 6.975 1.00 70.06 114 ALA A O 1
ATOM 888 N N . ILE A 1 115 ? -1.710 2.638 6.463 1.00 70.44 115 ILE A N 1
ATOM 889 C CA . ILE A 1 115 ? -1.231 3.463 5.347 1.00 70.44 115 ILE A CA 1
ATOM 890 C C . ILE A 1 115 ? -0.980 4.918 5.766 1.00 70.44 115 ILE A C 1
ATOM 892 O O . ILE A 1 115 ? -0.722 5.747 4.912 1.00 70.44 115 ILE A O 1
ATOM 896 N N . GLN A 1 116 ? -1.068 5.279 7.054 1.00 74.75 116 GLN A N 1
ATOM 897 C CA . GLN A 1 116 ? -0.899 6.669 7.519 1.00 74.75 116 GLN A CA 1
ATOM 898 C C . GLN A 1 116 ? -1.758 7.686 6.752 1.00 74.75 116 GLN A C 1
ATOM 900 O O . GLN A 1 116 ? -1.250 8.673 6.202 1.00 74.75 116 GLN A O 1
ATOM 905 N N . ILE A 1 117 ? -3.076 7.475 6.739 1.00 77.19 117 ILE A N 1
ATOM 906 C CA . ILE A 1 117 ? -4.007 8.471 6.199 1.00 77.19 117 ILE A CA 1
ATOM 907 C C . ILE A 1 117 ? -3.754 9.798 6.918 1.00 77.19 117 ILE A C 1
ATOM 909 O O . ILE A 1 117 ? -3.738 9.862 8.145 1.00 77.19 117 ILE A O 1
ATOM 913 N N . THR A 1 118 ? -3.502 10.843 6.138 1.00 79.12 118 THR A N 1
ATOM 914 C CA . THR A 1 118 ? -3.107 12.172 6.617 1.00 79.12 118 THR A CA 1
ATOM 915 C C . THR A 1 118 ? -3.892 13.216 5.827 1.00 79.12 118 THR A C 1
ATOM 917 O O . THR A 1 118 ? -4.215 12.970 4.667 1.00 79.12 118 THR A O 1
ATOM 920 N N . TRP A 1 119 ? -4.135 14.382 6.422 1.00 80.56 119 TRP A N 1
ATOM 921 C CA . TRP A 1 119 ? -5.004 15.466 5.945 1.00 80.56 119 TRP A CA 1
ATOM 922 C C . TRP A 1 119 ? -6.499 15.154 5.969 1.00 80.56 119 TRP A C 1
ATOM 924 O O . TRP A 1 119 ? -6.944 14.114 5.495 1.00 80.56 119 TRP A O 1
ATOM 934 N N . ASN A 1 120 ? -7.269 16.130 6.445 1.00 83.19 120 ASN A N 1
ATOM 935 C CA . ASN A 1 120 ? -8.728 16.152 6.548 1.00 83.19 120 ASN A CA 1
ATOM 936 C C . ASN A 1 120 ? -9.448 15.583 5.320 1.00 83.19 120 ASN A C 1
ATOM 938 O O . ASN A 1 120 ? -10.294 14.715 5.477 1.00 83.19 120 ASN A O 1
ATOM 942 N N . TYR A 1 121 ? -9.076 15.978 4.102 1.00 78.88 121 TYR A N 1
ATOM 943 C CA . TYR A 1 121 ? -9.772 15.501 2.900 1.00 78.88 121 TYR A CA 1
ATOM 944 C C . TYR A 1 121 ? -9.618 13.996 2.648 1.00 78.88 121 TYR A C 1
ATOM 946 O O . TYR A 1 121 ? -10.529 13.354 2.131 1.00 78.88 121 TYR A O 1
ATOM 954 N N . ASN A 1 122 ? -8.495 13.389 3.048 1.00 79.44 122 ASN A N 1
ATOM 955 C CA . ASN A 1 122 ? -8.359 11.937 2.949 1.00 79.44 122 ASN A CA 1
ATOM 956 C C . ASN A 1 122 ? -9.219 11.235 4.007 1.00 79.44 122 ASN A C 1
ATOM 958 O O . ASN A 1 122 ? -9.776 10.181 3.719 1.00 79.44 122 ASN A O 1
ATOM 962 N N . TYR A 1 123 ? -9.373 11.827 5.197 1.00 87.88 123 TYR A N 1
ATOM 963 C CA . TYR A 1 123 ? -10.307 11.326 6.209 1.00 87.88 123 TYR A CA 1
ATOM 964 C C . TYR A 1 123 ? -11.757 11.434 5.720 1.00 87.88 123 TYR A C 1
ATOM 966 O O . TYR A 1 123 ? -12.472 10.440 5.778 1.00 87.88 123 TYR A O 1
ATOM 974 N N . GLY A 1 124 ? -12.162 12.587 5.176 1.00 88.81 124 GLY A N 1
ATOM 975 C CA . GLY A 1 124 ? -13.497 12.812 4.610 1.00 88.81 124 GLY A CA 1
ATOM 976 C C . GLY A 1 124 ? -13.829 11.829 3.489 1.00 88.81 124 GLY A C 1
ATOM 977 O O . GLY A 1 124 ? -14.830 11.121 3.572 1.00 88.81 124 GLY A O 1
ATOM 978 N N . ARG A 1 125 ? -12.938 11.677 2.498 1.00 84.56 125 ARG A N 1
ATOM 979 C CA . ARG A 1 125 ? -13.102 10.699 1.405 1.00 84.56 125 ARG A CA 1
ATOM 980 C C . ARG A 1 125 ? -13.263 9.270 1.923 1.00 84.56 125 ARG A C 1
ATOM 982 O O . ARG A 1 125 ? -14.181 8.568 1.508 1.00 84.56 125 ARG A O 1
ATOM 989 N N . VAL A 1 126 ? -12.345 8.818 2.779 1.00 85.06 126 VAL A N 1
ATOM 990 C CA . VAL A 1 126 ? -12.367 7.445 3.308 1.00 85.06 126 VAL A CA 1
ATOM 991 C C . VAL A 1 126 ? -13.636 7.218 4.134 1.00 85.06 126 VAL A C 1
ATOM 993 O O . VAL A 1 126 ? -14.243 6.155 4.051 1.00 85.06 126 VAL A O 1
ATOM 996 N N . SER A 1 127 ? -14.073 8.234 4.879 1.00 90.75 127 SER A N 1
ATOM 997 C CA . SER A 1 127 ? -15.302 8.195 5.663 1.00 90.75 127 SER A CA 1
ATOM 998 C C . SER A 1 127 ? -16.544 8.073 4.782 1.00 90.75 127 SER A C 1
ATOM 1000 O O . SER A 1 127 ? -17.356 7.177 4.992 1.00 90.75 127 SER A O 1
ATOM 1002 N N . GLU A 1 128 ? -16.649 8.906 3.746 1.00 86.94 128 GLU A N 1
ATOM 1003 C CA . GLU A 1 128 ? -17.731 8.850 2.760 1.00 86.94 128 GLU A CA 1
ATOM 1004 C C . GLU A 1 128 ? -17.791 7.471 2.093 1.00 86.94 128 GLU A C 1
ATOM 1006 O O . GLU A 1 128 ? -18.847 6.852 2.012 1.00 86.94 128 GLU A O 1
ATOM 1011 N N . PHE A 1 129 ? -16.642 6.931 1.682 1.00 84.88 129 PHE A N 1
ATOM 1012 C CA . PHE A 1 129 ? -16.586 5.632 1.016 1.00 84.88 129 PHE A CA 1
ATOM 1013 C C . PHE A 1 129 ? -16.942 4.457 1.945 1.00 84.88 129 PHE A C 1
ATOM 1015 O O . PHE A 1 129 ? -17.506 3.457 1.499 1.00 84.88 129 PHE A O 1
ATOM 1022 N N . PHE A 1 130 ? -16.616 4.537 3.237 1.00 87.94 130 PHE A N 1
ATOM 1023 C CA . PHE A 1 130 ? -16.858 3.432 4.173 1.00 87.94 130 PHE A CA 1
ATOM 1024 C C . PHE A 1 130 ? -18.217 3.463 4.834 1.00 87.94 130 PHE A C 1
ATOM 1026 O O . PHE A 1 130 ? -18.753 2.388 5.123 1.00 87.94 130 PHE A O 1
ATOM 1033 N N . PHE A 1 131 ? -18.729 4.663 5.077 1.00 89.62 131 PHE A N 1
ATOM 1034 C CA . PHE A 1 131 ? -19.895 4.889 5.913 1.00 89.62 131 PHE A CA 1
ATOM 1035 C C . PHE A 1 131 ? -21.018 5.649 5.204 1.00 89.62 131 PHE A C 1
ATOM 1037 O O . PHE A 1 131 ? -22.095 5.766 5.776 1.00 89.62 131 PHE A O 1
ATOM 1044 N N . GLY A 1 132 ? -20.791 6.170 3.993 1.00 88.56 132 GLY A N 1
ATOM 1045 C CA . GLY A 1 132 ? -21.744 7.060 3.320 1.00 88.56 132 GLY A CA 1
ATOM 1046 C C . GLY A 1 132 ? -21.879 8.430 3.992 1.00 88.56 132 GLY A C 1
ATOM 1047 O O . GLY A 1 132 ? -22.839 9.141 3.722 1.00 88.56 132 GLY A O 1
ATOM 1048 N N . ASP A 1 133 ? -20.953 8.773 4.894 1.00 90.50 133 ASP A N 1
ATOM 1049 C CA . ASP A 1 133 ? -20.906 10.063 5.581 1.00 90.50 133 ASP A CA 1
ATOM 1050 C C . ASP A 1 133 ? -19.452 10.479 5.812 1.00 90.50 133 ASP A C 1
ATOM 1052 O O . ASP A 1 133 ? -18.728 9.886 6.624 1.00 90.50 133 ASP A O 1
ATOM 1056 N N . LYS A 1 134 ? -19.019 11.538 5.124 1.00 88.44 134 LYS A N 1
ATOM 1057 C CA . LYS A 1 134 ? -17.693 12.148 5.285 1.00 88.44 134 LYS A CA 1
ATOM 1058 C C . LYS A 1 134 ? -17.360 12.567 6.724 1.00 88.44 134 LYS A C 1
ATOM 1060 O O . LYS A 1 134 ? -16.187 12.630 7.090 1.00 88.44 134 LYS A O 1
ATOM 1065 N N . ASN A 1 135 ? -18.360 12.848 7.562 1.00 91.56 135 ASN A N 1
ATOM 1066 C CA . ASN A 1 135 ? -18.146 13.430 8.886 1.00 91.56 135 ASN A CA 1
ATOM 1067 C C . ASN A 1 135 ? -17.669 12.429 9.939 1.00 91.56 135 ASN A C 1
ATOM 1069 O O . ASN A 1 135 ? -17.118 12.860 10.952 1.00 91.56 135 ASN A O 1
ATOM 1073 N N . ILE A 1 136 ? 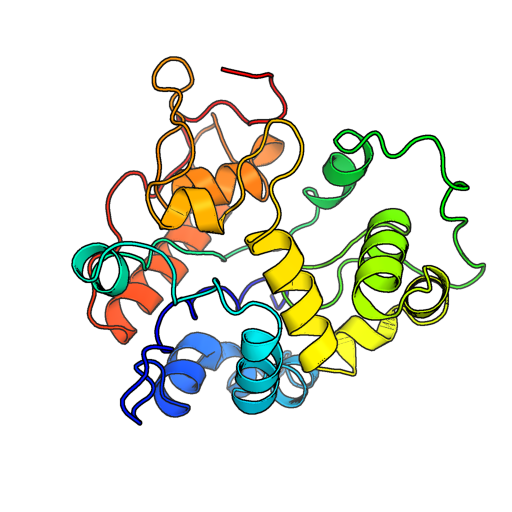-17.849 11.121 9.731 1.00 94.31 136 ILE A N 1
ATOM 1074 C CA . ILE A 1 136 ? -17.514 10.120 10.753 1.00 94.31 136 ILE A CA 1
ATOM 1075 C C . ILE A 1 136 ? -16.023 10.160 11.088 1.00 94.31 136 ILE A C 1
ATOM 1077 O O . ILE A 1 136 ? -15.687 10.375 12.251 1.00 94.31 136 ILE A O 1
ATOM 1081 N N . LEU A 1 137 ? -15.127 10.029 10.104 1.00 93.31 137 LEU A N 1
ATOM 1082 C CA . LEU A 1 137 ? -13.679 10.124 10.352 1.00 93.31 137 LEU A CA 1
ATOM 1083 C C . LEU A 1 137 ? -13.178 11.569 10.449 1.00 93.31 137 LEU A C 1
ATOM 1085 O O . LEU A 1 137 ? -12.103 11.789 11.001 1.00 93.31 137 LEU A O 1
ATOM 1089 N N . LEU A 1 138 ? -13.923 12.560 9.941 1.00 91.94 138 LEU A N 1
ATOM 1090 C CA . LEU A 1 138 ? -13.570 13.967 10.160 1.00 91.94 138 LEU A CA 1
ATOM 1091 C C . LEU A 1 138 ? -13.721 14.371 11.629 1.00 91.94 138 LEU A C 1
ATOM 1093 O O . LEU A 1 138 ? -12.882 15.121 12.124 1.00 91.94 138 LEU A O 1
ATOM 1097 N N . LYS A 1 139 ? -14.764 13.875 12.306 1.00 95.19 139 LYS A N 1
ATOM 1098 C CA . LYS A 1 139 ? -15.031 14.121 13.732 1.00 95.19 139 LYS A CA 1
ATOM 1099 C C . LYS A 1 139 ? -14.313 13.128 14.650 1.00 95.19 139 LYS A C 1
ATOM 1101 O O . LYS A 1 139 ? -13.962 13.508 15.756 1.00 95.19 139 LYS A O 1
ATOM 1106 N N . ASN A 1 140 ? -14.086 11.897 14.183 1.00 95.56 140 ASN A N 1
ATOM 1107 C CA . ASN A 1 140 ? -13.549 10.781 14.975 1.00 95.56 140 ASN A CA 1
ATOM 1108 C C . ASN A 1 140 ? -12.350 10.115 14.261 1.00 95.56 140 ASN A C 1
ATOM 1110 O O . ASN A 1 140 ? -12.434 8.950 13.844 1.00 95.56 140 ASN A O 1
ATOM 1114 N N . PRO A 1 141 ? -11.244 10.841 14.002 1.00 93.19 141 PRO A N 1
ATOM 1115 C CA . PRO A 1 141 ? -10.111 10.300 13.249 1.00 93.19 141 PRO A CA 1
ATOM 1116 C C . PRO A 1 141 ? -9.397 9.129 13.947 1.00 93.19 141 PRO A C 1
ATOM 1118 O O . PRO A 1 141 ? -8.727 8.334 13.284 1.00 93.19 141 PRO A O 1
ATOM 1121 N N . GLU A 1 142 ? -9.522 9.006 15.268 1.00 92.25 142 GLU A N 1
ATOM 1122 C CA . GLU A 1 142 ? -8.999 7.916 16.098 1.00 92.25 142 GLU A CA 1
ATOM 1123 C C . GLU A 1 142 ? -9.578 6.544 15.740 1.00 92.25 142 GLU A C 1
ATOM 1125 O O . GLU A 1 142 ? -8.904 5.537 15.923 1.00 92.25 142 GLU A O 1
ATOM 1130 N N . LYS A 1 143 ? -10.724 6.479 15.050 1.00 92.75 143 LYS A N 1
ATOM 1131 C CA . LYS A 1 143 ? -11.250 5.212 14.511 1.00 92.75 143 LYS A CA 1
ATOM 1132 C C . LYS A 1 143 ? -10.254 4.452 13.626 1.00 92.75 143 LYS A C 1
ATOM 1134 O O . LYS A 1 143 ? -10.334 3.233 13.532 1.00 92.75 143 LYS A O 1
ATOM 1139 N N . LEU A 1 144 ? -9.294 5.141 12.999 1.00 86.75 144 LEU A N 1
ATOM 1140 C CA . LEU A 1 144 ? -8.210 4.520 12.220 1.00 86.75 144 LEU A CA 1
ATOM 1141 C C . LEU A 1 144 ? -7.109 3.860 13.069 1.00 86.75 144 LEU A C 1
ATOM 1143 O O . LEU A 1 144 ? -6.236 3.197 12.505 1.00 86.75 144 LEU A O 1
ATOM 1147 N N . ILE A 1 145 ? -7.103 4.081 14.382 1.00 85.50 145 ILE A N 1
ATOM 1148 C CA . ILE A 1 145 ? -6.181 3.472 15.350 1.00 85.50 145 ILE A CA 1
ATOM 1149 C C . ILE A 1 145 ? -6.896 2.704 16.473 1.00 85.50 145 ILE A C 1
ATOM 1151 O O . ILE A 1 145 ? -6.213 2.059 17.260 1.00 85.50 145 ILE A O 1
ATOM 1155 N N . ASP A 1 146 ? -8.231 2.721 16.502 1.00 90.38 146 ASP A N 1
ATOM 1156 C CA . ASP A 1 146 ? -9.046 1.954 17.456 1.00 90.38 146 ASP A CA 1
ATOM 1157 C C . ASP A 1 146 ? -9.707 0.724 16.811 1.00 90.38 146 ASP A C 1
ATOM 1159 O O . ASP A 1 146 ? -9.952 -0.278 17.478 1.00 90.38 146 ASP A O 1
ATOM 1163 N N . ASP A 1 147 ? -9.983 0.767 15.501 1.00 90.50 147 ASP A N 1
ATOM 1164 C CA . ASP A 1 147 ? -10.619 -0.330 14.768 1.00 90.50 147 ASP A CA 1
ATOM 1165 C C . ASP A 1 147 ? -9.697 -0.853 13.661 1.00 90.50 147 ASP A C 1
ATOM 1167 O O . ASP A 1 147 ? -9.436 -0.200 12.642 1.00 90.50 147 ASP A O 1
ATOM 1171 N N . GLY A 1 148 ? -9.238 -2.090 13.849 1.00 85.81 148 GLY A N 1
ATOM 1172 C CA . GLY A 1 148 ? -8.415 -2.804 12.885 1.00 85.81 148 GLY A CA 1
ATOM 1173 C C . GLY A 1 148 ? -9.034 -2.881 11.496 1.00 85.81 148 GLY A C 1
ATOM 1174 O O . GLY A 1 148 ? -8.355 -2.625 10.505 1.00 85.81 148 GLY A O 1
ATOM 1175 N N . VAL A 1 149 ? -10.330 -3.189 11.403 1.00 88.38 149 VAL A N 1
ATOM 1176 C CA . VAL A 1 149 ? -11.039 -3.310 10.123 1.00 88.38 149 VAL A CA 1
ATOM 1177 C C . VAL A 1 149 ? -11.026 -1.972 9.401 1.00 88.38 149 VAL A C 1
ATOM 1179 O O . VAL A 1 149 ? -10.704 -1.939 8.218 1.00 88.38 149 VAL A O 1
ATOM 1182 N N . ILE A 1 150 ? -11.303 -0.862 10.089 1.00 89.00 150 ILE A N 1
ATOM 1183 C CA . ILE A 1 150 ? -11.239 0.479 9.483 1.00 89.00 150 ILE A CA 1
ATOM 1184 C C . ILE A 1 150 ? -9.804 0.789 9.020 1.00 89.00 150 ILE A C 1
ATOM 1186 O O . ILE A 1 150 ? -9.611 1.251 7.890 1.00 89.00 150 ILE A O 1
ATOM 1190 N N . ALA A 1 151 ? -8.791 0.472 9.834 1.00 84.12 151 ALA A N 1
ATOM 1191 C CA . ALA A 1 151 ? -7.380 0.684 9.505 1.00 84.12 151 ALA A CA 1
ATOM 1192 C C . ALA A 1 151 ? -6.929 -0.102 8.258 1.00 84.12 151 ALA A C 1
ATOM 1194 O O . ALA A 1 151 ? -6.294 0.459 7.354 1.00 84.12 151 ALA A O 1
ATOM 1195 N N . PHE A 1 152 ? -7.275 -1.391 8.174 1.00 81.62 152 PHE A N 1
ATOM 1196 C CA . PHE A 1 152 ? -7.026 -2.226 6.997 1.00 81.62 152 PHE A CA 1
ATOM 1197 C C . PHE A 1 152 ? -7.823 -1.725 5.790 1.00 81.62 152 PHE A C 1
ATOM 1199 O O . PHE A 1 152 ? -7.269 -1.636 4.694 1.00 81.62 152 PHE A O 1
ATOM 1206 N N . ARG A 1 153 ? -9.100 -1.359 5.971 1.00 85.62 153 ARG A N 1
ATOM 1207 C CA . ARG A 1 153 ? -9.988 -0.948 4.874 1.00 85.62 153 ARG A CA 1
ATOM 1208 C C . ARG A 1 153 ? -9.485 0.320 4.205 1.00 85.62 153 ARG A C 1
ATOM 1210 O O . ARG A 1 153 ? -9.439 0.343 2.979 1.00 85.62 153 ARG A O 1
ATOM 1217 N N . ALA A 1 154 ? -9.060 1.321 4.987 1.00 82.62 154 ALA A N 1
ATOM 1218 C CA . ALA A 1 154 ? -8.472 2.585 4.504 1.00 82.62 154 ALA A CA 1
ATOM 1219 C C . ALA A 1 154 ? -7.273 2.350 3.593 1.00 82.62 154 ALA A C 1
ATOM 1221 O O . ALA A 1 154 ? -7.018 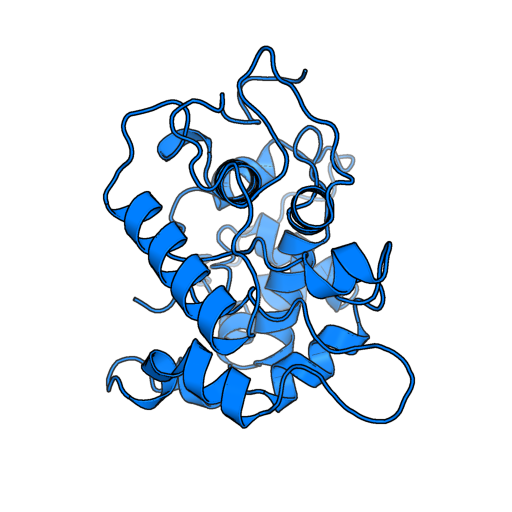3.062 2.626 1.00 82.62 154 ALA A O 1
ATOM 1222 N N . SER A 1 155 ? -6.533 1.309 3.917 1.00 78.88 155 SER A N 1
ATOM 1223 C CA . SER A 1 155 ? -5.278 1.029 3.274 1.00 78.88 155 SER A CA 1
ATOM 1224 C C . SER A 1 155 ? -5.428 0.112 2.058 1.00 78.88 155 SER A C 1
ATOM 1226 O O . SER A 1 155 ? -4.742 0.316 1.058 1.00 78.88 155 SER A O 1
ATOM 1228 N N . LEU A 1 156 ? -6.367 -0.842 2.095 1.00 79.88 156 LEU A N 1
ATOM 1229 C CA . LEU A 1 156 ? -6.784 -1.582 0.902 1.00 79.88 156 LEU A CA 1
ATOM 1230 C C . LEU A 1 156 ? -7.466 -0.665 -0.111 1.00 79.88 156 LEU A C 1
ATOM 1232 O O . LEU A 1 156 ? -7.213 -0.805 -1.299 1.00 79.88 156 LEU A O 1
ATOM 1236 N N . ASP A 1 157 ? -8.254 0.311 0.336 1.00 82.06 157 ASP A N 1
ATOM 1237 C CA . ASP A 1 157 ? -8.820 1.321 -0.558 1.00 82.06 157 ASP A CA 1
ATOM 1238 C C . ASP A 1 157 ? -7.718 2.073 -1.322 1.00 82.06 157 ASP A C 1
ATOM 1240 O O . ASP A 1 157 ? -7.733 2.109 -2.549 1.00 82.06 157 ASP A O 1
ATOM 1244 N N . PHE A 1 158 ? -6.704 2.592 -0.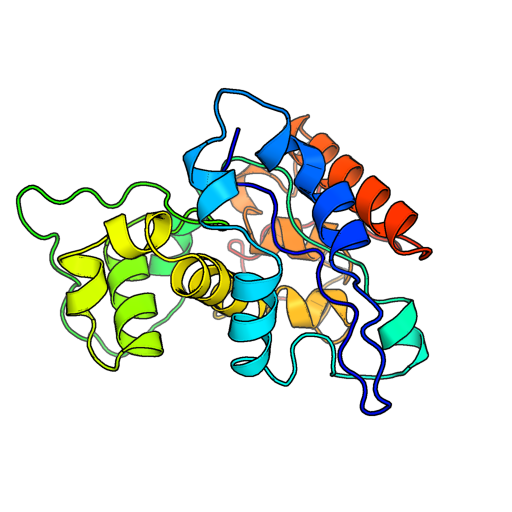618 1.00 80.88 158 PHE A N 1
ATOM 1245 C CA . PHE A 1 158 ? -5.542 3.219 -1.260 1.00 80.88 158 PHE A CA 1
ATOM 1246 C C . PHE A 1 158 ? -4.868 2.277 -2.268 1.00 80.88 158 PHE A C 1
ATOM 1248 O O . PHE A 1 158 ? -4.503 2.682 -3.368 1.00 80.88 158 PHE A O 1
ATOM 1255 N N . TRP A 1 159 ? -4.674 1.015 -1.881 1.00 82.31 159 TRP A N 1
ATOM 1256 C CA . TRP A 1 159 ? -3.972 0.023 -2.688 1.00 82.31 159 TRP A CA 1
ATOM 1257 C C . TRP A 1 159 ? -4.726 -0.343 -3.976 1.00 82.31 159 TRP A C 1
ATOM 1259 O O . TRP A 1 159 ? -4.109 -0.549 -5.025 1.00 82.31 159 TRP A O 1
ATOM 1269 N N . MET A 1 160 ? -6.054 -0.431 -3.894 1.00 82.44 160 MET A N 1
ATOM 1270 C CA . MET A 1 160 ? -6.930 -0.897 -4.971 1.00 82.44 160 MET A CA 1
ATOM 1271 C C . MET A 1 160 ? -7.385 0.224 -5.908 1.00 82.44 160 MET A C 1
ATOM 1273 O O . MET A 1 160 ? -7.679 -0.049 -7.074 1.00 82.44 160 MET A O 1
ATOM 1277 N N . THR A 1 161 ? -7.428 1.467 -5.431 1.00 81.88 161 THR A N 1
ATOM 1278 C CA . THR A 1 161 ? -8.036 2.589 -6.152 1.00 81.88 161 THR A CA 1
ATOM 1279 C C . THR A 1 161 ? -7.000 3.342 -7.002 1.00 81.88 161 THR A C 1
ATOM 1281 O O . THR A 1 161 ? -6.048 3.896 -6.450 1.00 81.88 161 THR A O 1
ATOM 1284 N N . PRO A 1 162 ? -7.140 3.381 -8.344 1.00 85.12 162 PRO A N 1
ATOM 1285 C CA . PRO A 1 162 ? -6.333 4.264 -9.183 1.00 85.12 162 PRO A CA 1
ATOM 1286 C C . PRO A 1 162 ? -6.720 5.727 -8.939 1.00 85.12 162 PRO A C 1
ATOM 1288 O O . PRO A 1 162 ? -7.868 6.029 -8.621 1.00 85.12 162 PRO A O 1
ATOM 1291 N N . VAL A 1 163 ? -5.761 6.635 -9.110 1.00 76.69 163 VAL A N 1
ATOM 1292 C CA . VAL A 1 163 ? -5.918 8.064 -8.810 1.00 76.69 163 VAL A CA 1
ATOM 1293 C C . VAL A 1 163 ? -5.383 8.887 -9.974 1.00 76.69 163 VAL A C 1
ATOM 1295 O O . VAL A 1 163 ? -4.170 9.055 -10.116 1.00 76.69 163 VAL A O 1
ATOM 1298 N N . GLU A 1 164 ? -6.288 9.388 -10.815 1.00 77.81 164 GLU A N 1
ATOM 1299 C CA . GLU A 1 164 ? -5.975 10.098 -12.062 1.00 77.81 164 GLU A CA 1
ATOM 1300 C C . GLU A 1 164 ? -4.927 9.375 -12.926 1.00 77.81 164 GLU A C 1
ATOM 1302 O O . GLU A 1 164 ? -5.230 8.392 -13.595 1.00 77.81 164 GLU A O 1
ATOM 1307 N N . ILE A 1 165 ? -3.692 9.880 -12.934 1.00 83.62 165 ILE A N 1
ATOM 1308 C CA . ILE A 1 165 ? -2.580 9.395 -13.754 1.00 83.62 165 ILE A CA 1
ATOM 1309 C C . ILE A 1 165 ? -1.778 8.298 -13.048 1.00 83.62 165 ILE A C 1
ATOM 1311 O O . ILE A 1 165 ? -0.889 7.705 -13.657 1.00 83.62 165 ILE A O 1
ATOM 1315 N N . LYS A 1 166 ? -2.062 8.045 -11.764 1.00 87.50 166 LYS A N 1
ATOM 1316 C CA . LYS A 1 166 ? -1.500 6.935 -10.998 1.00 87.50 166 LYS A CA 1
ATOM 1317 C C . LYS A 1 166 ? -2.395 5.706 -11.181 1.00 87.50 166 LYS A C 1
ATOM 1319 O O . LYS A 1 166 ? -3.554 5.747 -10.760 1.00 87.50 166 LYS A O 1
ATOM 1324 N N . PRO A 1 167 ? -1.885 4.595 -11.735 1.00 90.25 167 PRO A N 1
ATOM 1325 C CA . PRO A 1 167 ? -2.589 3.326 -11.627 1.00 90.25 167 PRO A CA 1
ATOM 1326 C C . PRO A 1 167 ? -2.663 2.895 -10.153 1.00 90.25 167 PRO A C 1
ATOM 1328 O O . PRO A 1 167 ? -1.922 3.399 -9.304 1.00 90.25 167 PRO A O 1
ATOM 1331 N N . SER A 1 168 ? -3.549 1.952 -9.836 1.00 88.31 168 SER A N 1
ATOM 1332 C CA . SER A 1 168 ? -3.584 1.372 -8.494 1.00 88.31 168 SER A CA 1
ATOM 1333 C C . SER A 1 168 ? -2.330 0.541 -8.235 1.00 88.31 168 SER A C 1
ATOM 1335 O O . SER A 1 168 ? -1.777 -0.074 -9.153 1.00 88.31 168 SER A O 1
ATOM 1337 N N . CYS A 1 169 ? -1.893 0.478 -6.976 1.00 86.38 169 CYS A N 1
ATOM 1338 C CA . CYS A 1 169 ? -0.804 -0.418 -6.593 1.00 86.38 169 CYS A CA 1
ATOM 1339 C C . CYS A 1 169 ? -1.152 -1.872 -6.930 1.00 86.38 169 CYS A C 1
ATOM 1341 O O . CYS A 1 169 ? -0.302 -2.591 -7.442 1.00 86.38 169 CYS A O 1
ATOM 1343 N N . HIS A 1 170 ? -2.416 -2.270 -6.738 1.00 82.75 170 HIS A N 1
ATOM 1344 C CA . HIS A 1 170 ? -2.930 -3.567 -7.184 1.00 82.75 170 HIS A CA 1
ATOM 1345 C C . HIS A 1 170 ? -2.682 -3.801 -8.671 1.00 82.75 170 HIS A C 1
ATOM 1347 O O . HIS A 1 170 ? -2.063 -4.799 -9.014 1.00 82.75 170 HIS A O 1
ATOM 1353 N N . GLY A 1 171 ? -3.090 -2.871 -9.542 1.00 85.25 171 GLY A N 1
ATOM 1354 C CA . GLY A 1 171 ? -2.909 -2.979 -10.991 1.00 85.25 171 GLY A CA 1
ATOM 1355 C C . GLY A 1 171 ? -1.446 -3.149 -11.401 1.00 85.25 171 GLY A C 1
ATOM 1356 O O . GLY A 1 171 ? -1.150 -4.006 -12.233 1.00 85.25 171 GLY A O 1
ATOM 1357 N N . ILE A 1 172 ? -0.541 -2.387 -10.775 1.00 87.44 172 ILE A N 1
ATOM 1358 C CA . ILE A 1 172 ? 0.912 -2.511 -10.982 1.00 87.44 172 ILE A CA 1
ATOM 1359 C C . ILE A 1 172 ? 1.377 -3.925 -10.636 1.00 87.44 172 ILE A C 1
ATOM 1361 O O . ILE A 1 172 ? 2.126 -4.542 -11.381 1.00 87.44 172 ILE A O 1
ATOM 1365 N N . ILE A 1 173 ? 0.896 -4.461 -9.517 1.00 81.06 173 ILE A N 1
ATOM 1366 C CA . ILE A 1 173 ? 1.393 -5.719 -8.961 1.00 81.06 173 ILE A CA 1
ATOM 1367 C C . ILE A 1 173 ? 0.916 -6.970 -9.641 1.00 81.06 173 ILE A C 1
ATOM 1369 O O . ILE A 1 173 ? 1.545 -8.022 -9.559 1.00 81.06 173 ILE A O 1
ATOM 1373 N N . ILE A 1 174 ? -0.213 -6.847 -10.317 1.00 78.81 174 ILE A N 1
ATOM 1374 C CA . ILE A 1 174 ? -0.768 -7.913 -11.124 1.00 78.81 174 ILE A CA 1
ATOM 1375 C C . ILE A 1 174 ? -0.387 -7.789 -12.597 1.00 78.81 174 ILE A C 1
ATOM 1377 O O . ILE A 1 174 ? -0.991 -8.496 -13.404 1.00 78.81 174 ILE A O 1
ATOM 1381 N N . ASN A 1 175 ? 0.579 -6.918 -12.925 1.00 85.12 175 ASN A N 1
ATOM 1382 C CA . ASN A 1 175 ? 1.045 -6.625 -14.282 1.00 85.12 175 ASN A CA 1
ATOM 1383 C C . ASN A 1 175 ? -0.090 -6.200 -15.229 1.00 85.12 175 ASN A C 1
ATOM 1385 O O . ASN A 1 175 ? -0.115 -6.574 -16.399 1.00 85.12 175 ASN A O 1
ATOM 1389 N N . LYS A 1 176 ? -1.073 -5.452 -14.711 1.00 88.12 176 LYS A N 1
ATOM 1390 C CA . LYS A 1 176 ? -2.200 -4.909 -15.492 1.00 88.12 176 LYS A CA 1
ATOM 1391 C C . LYS A 1 176 ? -2.172 -3.390 -15.630 1.00 88.12 176 LYS A C 1
ATOM 1393 O O . LYS A 1 176 ? -2.984 -2.846 -16.375 1.00 88.12 176 LYS A O 1
ATOM 1398 N N . ALA A 1 177 ? -1.310 -2.690 -14.895 1.00 90.50 177 ALA A N 1
ATOM 1399 C CA . ALA A 1 177 ? -1.184 -1.253 -15.068 1.00 90.50 177 ALA A CA 1
ATOM 1400 C C . ALA A 1 177 ? -0.439 -0.931 -16.378 1.00 90.50 177 ALA A C 1
ATOM 1402 O O . ALA A 1 177 ? 0.480 -1.667 -16.752 1.00 90.50 177 ALA A O 1
ATOM 1403 N N . PRO A 1 178 ? -0.805 0.166 -17.067 1.00 92.62 178 PRO A N 1
ATOM 1404 C CA . PRO A 1 178 ? -0.040 0.663 -18.202 1.00 92.62 178 PRO A CA 1
ATOM 1405 C C . PRO A 1 178 ? 1.391 1.016 -17.788 1.00 92.62 178 PRO A C 1
ATOM 1407 O O . PRO A 1 178 ? 1.600 1.761 -16.826 1.00 92.62 178 PRO A O 1
ATOM 1410 N N . GLU A 1 179 ? 2.368 0.516 -18.536 1.00 94.94 179 GLU A N 1
ATOM 1411 C CA . GLU A 1 179 ? 3.775 0.875 -18.365 1.00 94.94 179 GLU A CA 1
ATOM 1412 C C . GLU A 1 179 ? 4.138 2.109 -19.197 1.00 94.94 179 GLU A C 1
ATOM 1414 O O . GLU A 1 179 ? 3.476 2.454 -20.175 1.00 94.94 179 GLU A O 1
ATOM 1419 N N . CYS A 1 180 ? 5.216 2.785 -18.808 1.00 96.56 180 CYS A N 1
ATOM 1420 C CA . CYS A 1 180 ? 5.775 3.918 -19.531 1.00 96.56 180 CYS A CA 1
ATOM 1421 C C . CYS A 1 180 ? 7.307 3.821 -19.553 1.00 96.56 180 CYS A C 1
ATOM 1423 O O . CYS A 1 180 ? 7.978 4.496 -18.757 1.00 96.56 180 CYS A O 1
ATOM 1425 N N . PRO A 1 181 ? 7.883 3.006 -20.459 1.00 96.69 181 PRO A N 1
ATOM 1426 C CA . PRO A 1 181 ? 9.331 2.824 -20.568 1.00 96.69 181 PRO A CA 1
ATOM 1427 C C . PRO A 1 181 ? 10.101 4.138 -20.749 1.00 96.69 181 PRO A C 1
ATOM 1429 O O . PRO A 1 181 ? 11.130 4.338 -20.109 1.00 96.69 181 PRO A O 1
ATOM 1432 N N . ALA A 1 182 ? 9.549 5.090 -21.515 1.00 96.88 182 ALA A N 1
ATOM 1433 C CA . ALA A 1 182 ? 10.128 6.424 -21.727 1.00 96.88 182 ALA A CA 1
ATOM 1434 C C . ALA A 1 182 ? 10.306 7.244 -20.432 1.00 96.88 182 ALA A C 1
ATOM 1436 O O . ALA A 1 182 ? 11.092 8.186 -20.390 1.00 96.88 182 ALA A O 1
ATOM 1437 N N . LYS A 1 183 ? 9.580 6.889 -19.366 1.00 97.19 183 LYS A N 1
ATOM 1438 C CA . LYS A 1 183 ? 9.672 7.495 -18.029 1.00 97.19 183 LYS A CA 1
ATOM 1439 C C . LYS A 1 183 ? 10.205 6.522 -16.972 1.00 97.19 183 LYS A C 1
ATOM 1441 O O . LYS A 1 183 ? 10.091 6.808 -15.780 1.00 97.19 183 LYS A O 1
ATOM 1446 N N . GLY A 1 184 ? 10.727 5.367 -17.388 1.00 97.00 184 GLY A N 1
ATOM 1447 C CA . GLY A 1 184 ? 11.221 4.317 -16.496 1.00 97.00 184 GLY A CA 1
ATOM 1448 C C . GLY A 1 184 ? 10.153 3.723 -15.573 1.00 97.00 184 GLY A C 1
ATOM 1449 O O . GLY A 1 184 ? 10.488 3.229 -14.498 1.00 97.00 184 GLY A O 1
ATOM 1450 N N . ARG A 1 185 ? 8.865 3.811 -15.936 1.00 97.12 185 ARG A N 1
ATOM 1451 C CA . ARG A 1 185 ? 7.754 3.276 -15.133 1.00 97.12 185 ARG A CA 1
ATOM 1452 C C . ARG A 1 185 ? 7.384 1.894 -15.659 1.00 97.12 185 ARG A C 1
ATOM 1454 O O . ARG A 1 185 ? 6.840 1.792 -16.753 1.00 97.12 185 ARG A O 1
ATOM 1461 N N . TYR A 1 186 ? 7.650 0.871 -14.863 1.00 96.00 186 TYR A N 1
ATOM 1462 C CA . TYR A 1 186 ? 7.327 -0.522 -15.162 1.00 96.00 186 TYR A CA 1
ATOM 1463 C C . TYR A 1 186 ? 6.440 -1.099 -14.062 1.00 96.00 186 TYR A C 1
ATOM 1465 O O . TYR A 1 186 ? 6.361 -0.536 -12.959 1.00 96.00 186 TYR A O 1
ATOM 1473 N N . ASN A 1 187 ? 5.783 -2.216 -14.354 1.00 91.31 187 ASN A N 1
ATOM 1474 C CA . ASN A 1 187 ? 5.146 -3.024 -13.331 1.00 91.31 187 ASN A CA 1
ATOM 1475 C C . ASN A 1 187 ? 6.210 -3.663 -12.419 1.00 91.31 187 ASN A C 1
ATOM 1477 O O . ASN A 1 187 ? 7.312 -3.982 -12.861 1.00 91.31 187 ASN A O 1
ATOM 1481 N N . GLY A 1 188 ? 5.894 -3.776 -11.126 1.00 87.75 188 GLY A N 1
ATOM 1482 C CA . GLY A 1 188 ? 6.818 -4.214 -10.070 1.00 87.75 188 GLY A CA 1
ATOM 1483 C C . GLY A 1 188 ? 6.801 -3.309 -8.829 1.00 87.75 188 GLY A C 1
ATOM 1484 O O . GLY A 1 188 ? 6.168 -2.246 -8.811 1.00 87.75 188 GLY A O 1
ATOM 1485 N N . TYR A 1 189 ? 7.514 -3.712 -7.771 1.00 86.19 189 TYR A N 1
ATOM 1486 C CA . TYR A 1 189 ? 7.498 -3.027 -6.461 1.00 86.19 189 TYR A CA 1
ATOM 1487 C C . TYR A 1 189 ? 7.990 -1.567 -6.515 1.00 86.19 189 TYR A C 1
ATOM 1489 O O . TYR A 1 189 ? 7.541 -0.692 -5.763 1.00 86.19 189 TYR A O 1
ATOM 1497 N N . GLY A 1 190 ? 8.894 -1.247 -7.441 1.00 91.56 190 GLY A N 1
ATOM 1498 C CA . GLY A 1 190 ? 9.317 0.128 -7.695 1.00 91.56 190 GLY A CA 1
ATOM 1499 C C . GLY A 1 190 ? 8.159 1.002 -8.186 1.00 91.56 190 GLY A C 1
ATOM 1500 O O . GLY A 1 190 ? 8.013 2.151 -7.759 1.00 91.56 190 GLY A O 1
ATOM 1501 N N . GLY A 1 191 ? 7.274 0.445 -9.017 1.00 92.06 191 GLY A N 1
ATOM 1502 C CA . GLY A 1 191 ? 6.066 1.114 -9.490 1.00 92.06 191 GLY A CA 1
ATOM 1503 C C . GLY A 1 191 ? 5.110 1.469 -8.349 1.00 92.06 191 GLY A C 1
ATOM 1504 O O . GLY A 1 191 ? 4.615 2.599 -8.290 1.00 92.06 191 GLY A O 1
ATOM 1505 N N . THR A 1 192 ? 4.892 0.558 -7.393 1.00 89.25 192 THR A N 1
ATOM 1506 C CA . THR A 1 192 ? 4.034 0.834 -6.225 1.00 89.25 192 THR A CA 1
ATOM 1507 C C . THR A 1 192 ? 4.662 1.868 -5.301 1.00 89.25 192 THR A C 1
ATOM 1509 O O . THR A 1 192 ? 3.970 2.780 -4.848 1.00 89.25 192 THR A O 1
ATOM 1512 N N . THR A 1 193 ? 5.983 1.813 -5.099 1.00 88.50 193 THR A N 1
ATOM 1513 C CA . THR A 1 193 ? 6.731 2.844 -4.363 1.00 88.50 193 THR A CA 1
ATOM 1514 C C . THR A 1 193 ? 6.541 4.223 -5.000 1.00 88.50 193 THR A C 1
ATOM 1516 O O . THR A 1 193 ? 6.299 5.200 -4.288 1.00 88.50 193 THR A O 1
ATOM 1519 N N . ASN A 1 194 ? 6.549 4.308 -6.333 1.00 91.12 194 ASN A N 1
ATOM 1520 C CA . ASN A 1 194 ? 6.293 5.551 -7.062 1.00 91.12 194 ASN A CA 1
ATOM 1521 C C . ASN A 1 194 ? 4.848 6.060 -6.868 1.00 91.12 194 ASN A C 1
ATOM 1523 O O . ASN A 1 194 ? 4.636 7.243 -6.586 1.00 91.12 194 ASN A O 1
ATOM 1527 N N . VAL A 1 195 ? 3.843 5.178 -6.923 1.00 87.69 195 VAL A N 1
ATOM 1528 C CA . VAL A 1 195 ? 2.444 5.548 -6.618 1.00 87.69 195 VAL A CA 1
ATOM 1529 C C . VAL A 1 195 ? 2.317 6.100 -5.195 1.00 87.69 195 VAL A C 1
ATOM 1531 O O . VAL A 1 195 ? 1.712 7.164 -5.001 1.00 87.69 195 VAL A O 1
ATOM 1534 N N . ILE A 1 196 ? 2.935 5.415 -4.226 1.00 80.62 196 ILE A N 1
ATOM 1535 C CA . ILE A 1 196 ? 2.862 5.733 -2.797 1.00 80.62 196 ILE A CA 1
ATOM 1536 C C . ILE A 1 196 ? 3.580 7.046 -2.480 1.00 80.62 196 ILE A C 1
ATOM 1538 O O . ILE A 1 196 ? 2.981 7.928 -1.869 1.00 80.62 196 ILE A O 1
ATOM 1542 N N . ASN A 1 197 ? 4.845 7.202 -2.877 1.00 81.62 197 ASN A N 1
ATOM 1543 C CA . ASN A 1 197 ? 5.652 8.360 -2.484 1.00 81.62 197 ASN A CA 1
ATOM 1544 C C . ASN A 1 197 ? 6.707 8.764 -3.530 1.00 81.62 197 ASN A C 1
ATOM 1546 O O . ASN A 1 197 ? 7.818 9.149 -3.176 1.00 81.62 197 ASN A O 1
ATOM 1550 N N . GLY A 1 198 ? 6.368 8.694 -4.820 1.00 87.44 198 GLY A N 1
ATOM 1551 C CA . GLY A 1 198 ? 7.342 8.858 -5.901 1.00 87.44 198 GLY A CA 1
ATOM 1552 C C . GLY A 1 198 ? 8.030 10.216 -5.986 1.00 87.44 198 GLY A C 1
ATOM 1553 O O . GLY A 1 198 ? 9.212 10.258 -6.295 1.00 87.44 198 GLY A O 1
ATOM 1554 N N . GLY A 1 199 ? 7.339 11.314 -5.669 1.00 87.06 199 GLY A N 1
ATOM 1555 C CA . GLY A 1 199 ? 7.925 12.662 -5.727 1.00 87.06 199 GLY A CA 1
ATOM 1556 C C . GLY A 1 199 ? 9.234 12.797 -4.929 1.00 87.06 199 GLY A C 1
ATOM 1557 O O . GLY A 1 199 ? 10.232 13.226 -5.495 1.00 87.06 199 GLY A O 1
ATOM 1558 N N . PRO A 1 200 ? 9.252 12.427 -3.636 1.00 86.50 200 PRO A N 1
ATOM 1559 C CA . PRO A 1 200 ? 10.468 12.476 -2.820 1.00 86.50 200 PRO A CA 1
ATOM 1560 C C . PRO A 1 200 ? 11.362 11.224 -2.878 1.00 86.50 200 PRO A C 1
ATOM 1562 O O . PRO A 1 200 ? 12.474 11.279 -2.356 1.00 86.50 200 PRO A O 1
ATOM 1565 N N . GLU A 1 201 ? 10.899 10.087 -3.412 1.00 86.56 201 GLU A N 1
ATOM 1566 C CA . GLU A 1 201 ? 11.632 8.808 -3.310 1.00 86.56 201 GLU A CA 1
ATOM 1567 C C . GLU A 1 201 ? 12.105 8.207 -4.640 1.00 86.56 201 GLU A C 1
ATOM 1569 O O . GLU A 1 201 ? 12.939 7.304 -4.608 1.00 86.56 201 GLU A O 1
ATOM 1574 N N . CYS A 1 202 ? 11.604 8.683 -5.781 1.00 93.81 202 CYS A N 1
ATOM 1575 C CA . CYS A 1 202 ? 11.875 8.108 -7.100 1.00 93.81 202 CYS A CA 1
ATOM 1576 C C . CYS A 1 202 ? 12.535 9.122 -8.044 1.00 93.81 202 CYS A C 1
ATOM 1578 O O . CYS A 1 202 ? 12.506 10.327 -7.793 1.00 93.81 202 CYS A O 1
ATOM 1580 N N . ASN A 1 203 ? 13.137 8.628 -9.131 1.00 96.81 203 ASN A N 1
ATOM 1581 C CA . ASN A 1 203 ? 13.963 9.422 -10.055 1.00 96.81 203 ASN A CA 1
ATOM 1582 C C . ASN A 1 203 ? 15.108 10.182 -9.353 1.00 96.81 203 ASN A C 1
ATOM 1584 O O . ASN A 1 203 ? 15.386 11.346 -9.636 1.00 96.81 203 ASN A O 1
ATOM 1588 N N . THR A 1 204 ? 15.713 9.530 -8.364 1.00 94.69 204 THR A N 1
ATOM 1589 C CA . THR A 1 204 ? 16.757 10.057 -7.483 1.00 94.69 204 THR A CA 1
ATOM 1590 C C . THR A 1 204 ? 17.572 8.875 -6.944 1.00 94.69 204 THR A C 1
ATOM 1592 O O . THR A 1 204 ? 17.043 7.756 -6.926 1.00 94.69 204 THR A O 1
ATOM 1595 N N . PRO A 1 205 ? 18.832 9.055 -6.497 1.00 96.44 205 PRO A N 1
ATOM 1596 C CA . PRO A 1 205 ? 19.600 7.965 -5.905 1.00 96.44 205 PRO A CA 1
ATOM 1597 C C . PRO A 1 205 ? 18.831 7.237 -4.796 1.00 96.44 205 PRO A C 1
ATOM 1599 O O . PRO A 1 205 ? 18.214 7.854 -3.924 1.00 96.44 205 PRO A O 1
ATOM 1602 N N . THR A 1 206 ? 18.885 5.902 -4.817 1.00 95.31 206 THR A N 1
ATOM 1603 C CA . THR A 1 206 ? 18.099 5.057 -3.908 1.00 95.31 206 THR A CA 1
ATOM 1604 C C . THR A 1 206 ? 18.428 5.349 -2.440 1.00 95.31 206 THR A C 1
ATOM 1606 O O . THR A 1 206 ? 19.465 4.932 -1.914 1.00 95.31 206 THR A O 1
ATOM 1609 N N . SER A 1 207 ? 17.498 6.008 -1.747 1.00 90.75 207 SER A N 1
ATOM 1610 C CA . SER A 1 207 ? 17.622 6.304 -0.318 1.00 90.75 207 SER A CA 1
ATOM 1611 C C . SER A 1 207 ? 17.511 5.047 0.553 1.00 90.75 207 SER A C 1
ATOM 1613 O O . SER A 1 207 ? 16.891 4.050 0.173 1.00 90.75 207 SER A O 1
ATOM 1615 N N . GLN A 1 208 ? 18.022 5.110 1.789 1.00 88.62 208 GLN A N 1
ATOM 1616 C CA . GLN A 1 208 ? 17.876 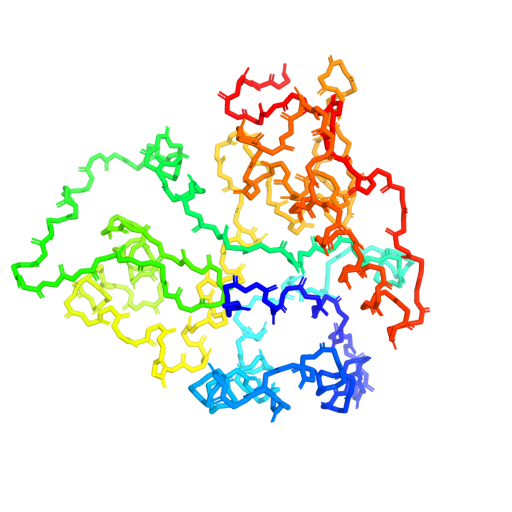4.008 2.751 1.00 88.62 208 GLN A CA 1
ATOM 1617 C C . GLN A 1 208 ? 16.405 3.663 3.036 1.00 88.62 208 GLN A C 1
ATOM 1619 O O . GLN A 1 208 ? 16.083 2.512 3.314 1.00 88.62 208 GLN A O 1
ATOM 1624 N N . LYS A 1 209 ? 15.495 4.641 2.930 1.00 82.50 209 LYS A N 1
ATOM 1625 C CA . LYS A 1 209 ? 14.054 4.401 3.084 1.00 82.50 209 LYS A CA 1
ATOM 1626 C C . LYS A 1 209 ? 13.556 3.431 2.014 1.00 82.50 209 LYS A C 1
ATOM 1628 O O . LYS A 1 209 ? 12.939 2.435 2.369 1.00 82.50 209 LYS A O 1
ATOM 1633 N N . VAL A 1 210 ? 13.887 3.672 0.743 1.00 84.06 210 VAL A N 1
ATOM 1634 C CA . VAL A 1 210 ? 13.498 2.795 -0.375 1.00 84.06 210 VAL A CA 1
ATOM 1635 C C . VAL A 1 210 ? 14.160 1.422 -0.254 1.00 84.06 210 VAL A C 1
ATOM 1637 O O . VAL A 1 210 ? 13.478 0.416 -0.414 1.00 84.06 210 VAL A O 1
ATOM 1640 N N . LYS A 1 211 ? 15.442 1.349 0.135 1.00 88.88 211 LYS A N 1
ATOM 1641 C CA . LYS A 1 211 ? 16.103 0.057 0.413 1.00 88.88 211 LYS A CA 1
ATOM 1642 C C . LYS A 1 211 ? 15.350 -0.740 1.476 1.00 88.88 211 LYS A C 1
ATOM 1644 O O . LYS A 1 211 ? 15.036 -1.902 1.259 1.00 88.88 211 LYS A O 1
ATOM 1649 N N . ASN A 1 212 ? 14.976 -0.102 2.586 1.00 80.94 212 ASN A N 1
ATOM 1650 C CA . ASN A 1 212 ? 14.217 -0.767 3.645 1.00 80.94 212 ASN A CA 1
ATOM 1651 C C . ASN A 1 212 ? 12.868 -1.300 3.135 1.00 80.94 212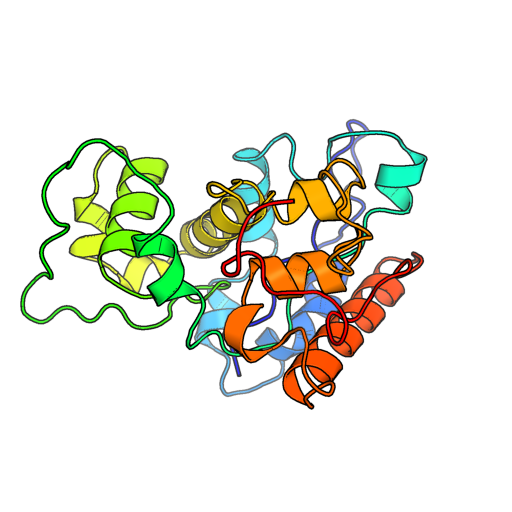 ASN A C 1
ATOM 1653 O O . ASN A 1 212 ? 12.489 -2.406 3.508 1.00 80.94 212 ASN A O 1
ATOM 1657 N N . ARG A 1 213 ? 12.158 -0.557 2.268 1.00 81.00 213 ARG A N 1
ATOM 1658 C CA . ARG A 1 213 ? 10.930 -1.041 1.605 1.00 81.00 213 ARG A CA 1
ATOM 1659 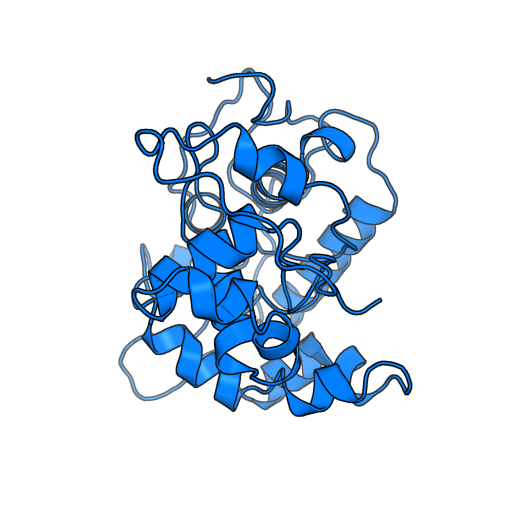C C . ARG A 1 213 ? 11.167 -2.343 0.855 1.00 81.00 213 ARG A C 1
ATOM 1661 O O . ARG A 1 213 ? 10.454 -3.315 1.089 1.00 81.00 213 ARG A O 1
ATOM 1668 N N . VAL A 1 214 ? 12.183 -2.349 -0.003 1.00 84.69 214 VAL A N 1
ATOM 1669 C CA . VAL A 1 214 ? 12.530 -3.499 -0.840 1.00 84.69 214 VAL A CA 1
ATOM 1670 C C . VAL A 1 214 ? 12.969 -4.692 0.012 1.00 84.69 214 VAL A C 1
ATOM 1672 O O . VAL A 1 214 ? 12.610 -5.823 -0.294 1.00 84.69 214 VAL A O 1
ATOM 1675 N N . GLU A 1 215 ? 13.682 -4.473 1.116 1.00 85.56 215 GLU A N 1
ATOM 1676 C CA . GLU A 1 215 ? 14.109 -5.570 1.993 1.00 85.56 215 GLU A CA 1
ATOM 1677 C C . GLU A 1 215 ? 12.958 -6.174 2.806 1.00 85.56 215 GLU A C 1
ATOM 1679 O O . GLU A 1 215 ? 12.863 -7.398 2.916 1.00 85.56 215 GLU A O 1
ATOM 1684 N N . TYR A 1 216 ? 12.021 -5.359 3.309 1.00 79.31 216 TYR A N 1
ATOM 1685 C CA . TYR A 1 216 ? 10.776 -5.891 3.877 1.00 79.31 216 TYR A CA 1
ATOM 1686 C C . TYR A 1 216 ? 10.032 -6.719 2.839 1.00 79.31 216 TYR A C 1
ATOM 1688 O O . TYR A 1 216 ? 9.650 -7.857 3.092 1.00 79.31 216 TYR A O 1
ATOM 1696 N N . PHE A 1 217 ? 9.887 -6.156 1.649 1.00 77.44 217 PHE A N 1
ATOM 1697 C CA . PHE A 1 217 ? 9.215 -6.784 0.539 1.00 77.44 217 PHE A CA 1
ATOM 1698 C C . PHE A 1 217 ? 9.806 -8.159 0.166 1.00 77.44 217 PHE A C 1
ATOM 1700 O O . PHE A 1 217 ? 9.083 -9.154 0.162 1.00 77.44 217 PHE A O 1
ATOM 1707 N N . LYS A 1 218 ? 11.127 -8.254 -0.016 1.00 81.94 218 LYS A N 1
ATOM 1708 C CA . LYS A 1 218 ? 11.828 -9.527 -0.260 1.00 81.94 218 LYS A CA 1
ATOM 1709 C C . LYS A 1 218 ? 11.665 -10.522 0.887 1.00 81.94 218 LYS A C 1
ATOM 1711 O O . LYS A 1 218 ? 11.462 -11.709 0.642 1.00 81.94 218 LYS A O 1
ATOM 1716 N N . ARG A 1 219 ? 11.740 -10.064 2.145 1.00 83.12 219 ARG A N 1
ATOM 1717 C CA . ARG A 1 219 ? 11.515 -10.928 3.318 1.00 83.12 219 ARG A CA 1
ATOM 1718 C C . ARG A 1 219 ? 10.128 -11.563 3.266 1.00 83.12 219 ARG A C 1
ATOM 1720 O O . ARG A 1 219 ? 9.979 -12.744 3.555 1.00 83.12 219 ARG A O 1
ATOM 1727 N N . TYR A 1 220 ? 9.124 -10.783 2.902 1.00 77.88 220 TYR A N 1
ATOM 1728 C CA . TYR A 1 220 ? 7.746 -11.239 2.814 1.00 77.88 220 TYR A CA 1
ATOM 1729 C C . TYR A 1 220 ? 7.506 -12.169 1.626 1.00 77.88 220 TYR A C 1
ATOM 1731 O O . TYR A 1 220 ? 6.882 -13.210 1.811 1.00 77.88 220 TYR A O 1
ATOM 1739 N N . ALA A 1 221 ? 8.093 -11.878 0.463 1.00 74.69 221 ALA A N 1
ATOM 1740 C CA . ALA A 1 221 ? 8.129 -12.807 -0.667 1.00 74.69 221 ALA A CA 1
ATOM 1741 C C . ALA A 1 221 ? 8.740 -14.167 -0.267 1.00 74.69 221 ALA A C 1
ATOM 1743 O O . ALA A 1 221 ? 8.191 -15.218 -0.594 1.00 74.69 221 ALA A O 1
ATOM 1744 N N . LYS A 1 222 ? 9.815 -14.164 0.537 1.00 82.56 222 LYS A N 1
ATOM 1745 C CA . LYS A 1 222 ? 10.436 -15.390 1.062 1.00 82.56 222 LYS A CA 1
ATOM 1746 C C . LYS A 1 222 ? 9.505 -16.190 1.981 1.00 82.56 222 LYS A C 1
ATOM 1748 O O . LYS A 1 222 ? 9.397 -17.396 1.791 1.00 82.56 222 LYS A O 1
ATOM 1753 N N . ILE A 1 223 ? 8.843 -15.548 2.951 1.00 78.25 223 ILE A N 1
ATOM 1754 C CA . ILE A 1 223 ? 7.887 -16.217 3.868 1.00 78.25 223 ILE A CA 1
ATOM 1755 C C . ILE A 1 223 ? 6.762 -16.891 3.079 1.00 78.25 223 ILE A C 1
ATOM 1757 O O . ILE A 1 223 ? 6.294 -17.970 3.422 1.00 78.25 223 ILE A O 1
ATOM 1761 N N . LEU A 1 224 ? 6.353 -16.250 1.992 1.00 72.25 224 LEU A N 1
ATOM 1762 C CA . LEU A 1 224 ? 5.274 -16.699 1.131 1.00 72.25 224 LEU A CA 1
ATOM 1763 C C . LEU A 1 224 ? 5.725 -17.700 0.050 1.00 72.25 224 LEU A C 1
ATOM 1765 O O . LEU A 1 224 ? 4.881 -18.242 -0.656 1.00 72.25 224 LEU A O 1
ATOM 1769 N N . GLY A 1 225 ? 7.028 -17.979 -0.067 1.00 74.06 225 GLY A N 1
ATOM 1770 C CA . GLY A 1 225 ? 7.565 -18.990 -0.982 1.00 74.06 225 GLY A CA 1
ATOM 1771 C C . GLY A 1 225 ? 7.532 -18.595 -2.461 1.00 74.06 225 GLY A C 1
ATOM 1772 O O . GLY A 1 225 ? 7.307 -19.447 -3.319 1.00 74.06 225 GLY A O 1
ATOM 1773 N N . VAL A 1 226 ? 7.741 -17.317 -2.775 1.00 70.19 226 VAL A N 1
ATOM 1774 C CA . VAL A 1 226 ? 7.628 -16.778 -4.143 1.00 70.19 226 VAL A CA 1
ATOM 1775 C C . VAL A 1 226 ? 8.838 -15.937 -4.560 1.00 70.19 226 VAL A C 1
ATOM 1777 O O . VAL A 1 226 ? 9.652 -15.523 -3.732 1.00 70.19 226 VAL A O 1
ATOM 1780 N N . SER A 1 227 ? 8.923 -15.634 -5.858 1.00 79.31 227 SER A N 1
ATOM 1781 C CA . SER A 1 227 ? 9.872 -14.646 -6.379 1.00 79.31 227 SER A CA 1
ATOM 1782 C C . SER A 1 227 ? 9.386 -13.214 -6.100 1.00 79.31 227 SER A C 1
ATOM 1784 O O . SER A 1 227 ? 8.195 -12.971 -6.276 1.00 79.31 227 SER A O 1
ATOM 1786 N N . PRO A 1 228 ? 10.277 -12.273 -5.724 1.00 74.25 228 PRO A N 1
ATOM 1787 C CA . PRO A 1 228 ? 9.952 -10.849 -5.588 1.00 74.25 228 PRO A CA 1
ATOM 1788 C C . PRO A 1 228 ? 9.777 -10.115 -6.932 1.00 74.25 228 PRO A C 1
ATOM 1790 O O . PRO A 1 228 ? 9.497 -8.922 -6.924 1.00 74.25 228 PRO A O 1
ATOM 1793 N N . GLY A 1 229 ? 10.024 -10.784 -8.063 1.00 83.56 229 GLY A N 1
ATOM 1794 C CA . GLY A 1 229 ? 9.923 -10.176 -9.388 1.00 83.56 229 GLY A CA 1
ATOM 1795 C C . GLY A 1 229 ? 11.048 -9.188 -9.719 1.00 83.56 229 GLY A C 1
ATOM 1796 O O . GLY A 1 229 ? 12.053 -9.075 -9.008 1.00 83.56 229 GLY A O 1
ATOM 1797 N N . ASP A 1 230 ? 10.866 -8.492 -10.840 1.00 89.31 230 ASP A N 1
ATOM 1798 C CA . ASP A 1 230 ? 11.782 -7.475 -11.356 1.00 89.31 230 ASP A CA 1
ATOM 1799 C C . ASP A 1 230 ? 11.327 -6.056 -10.959 1.00 89.31 230 ASP A C 1
ATOM 1801 O O . ASP A 1 230 ? 10.322 -5.857 -10.277 1.00 89.31 230 ASP A O 1
ATOM 1805 N N . HIS A 1 231 ? 12.091 -5.035 -11.364 1.00 94.31 231 HIS A N 1
ATOM 1806 C CA . HIS A 1 231 ? 11.741 -3.617 -11.167 1.00 94.31 231 HIS A CA 1
ATOM 1807 C C . HIS A 1 231 ? 11.415 -3.238 -9.709 1.00 94.31 231 HIS A C 1
ATOM 1809 O O . HIS A 1 231 ? 10.495 -2.470 -9.425 1.00 94.31 231 HIS A O 1
ATOM 1815 N N . LEU A 1 232 ? 12.209 -3.751 -8.762 1.00 91.00 232 LEU A N 1
ATOM 1816 C CA . LEU A 1 232 ? 12.003 -3.535 -7.324 1.00 91.00 232 LEU A CA 1
ATOM 1817 C C . LEU A 1 232 ? 12.230 -2.094 -6.857 1.00 91.00 232 LEU A C 1
ATOM 1819 O O . LEU A 1 232 ? 11.726 -1.685 -5.813 1.00 91.00 232 LEU A O 1
ATOM 1823 N N . TYR A 1 233 ? 13.014 -1.333 -7.611 1.00 94.94 233 TYR A N 1
ATOM 1824 C CA . TYR A 1 233 ? 13.422 0.025 -7.273 1.00 94.94 233 TYR A CA 1
ATOM 1825 C C . TYR A 1 233 ? 12.806 1.036 -8.239 1.00 94.94 233 TYR A C 1
ATOM 1827 O O . TYR A 1 233 ? 12.408 0.698 -9.351 1.00 94.94 233 TYR A O 1
ATOM 1835 N N . CYS A 1 234 ? 12.718 2.290 -7.798 1.00 94.81 234 CYS A N 1
ATOM 1836 C CA . CYS A 1 234 ? 12.124 3.386 -8.564 1.00 94.81 234 CYS A CA 1
ATOM 1837 C C . CYS A 1 234 ? 13.098 4.548 -8.818 1.00 94.81 234 CYS A C 1
ATOM 1839 O O . CYS A 1 234 ? 12.685 5.639 -9.209 1.00 94.81 234 CYS A O 1
ATOM 1841 N N . ASP A 1 235 ? 14.396 4.334 -8.614 1.00 97.12 235 ASP A N 1
ATOM 1842 C CA . ASP A 1 235 ? 15.459 5.334 -8.781 1.00 97.12 235 ASP A CA 1
ATOM 1843 C C . ASP A 1 235 ? 15.560 5.884 -10.209 1.00 97.12 235 ASP A C 1
ATOM 1845 O O . ASP A 1 235 ? 16.032 7.000 -10.395 1.00 97.12 235 ASP A O 1
ATOM 1849 N N . LYS A 1 236 ? 15.040 5.147 -11.197 1.00 96.50 236 LYS A N 1
ATOM 1850 C CA . LYS A 1 236 ? 14.948 5.560 -12.609 1.00 96.50 236 LYS A CA 1
ATOM 1851 C C . LYS A 1 236 ? 13.526 5.896 -13.072 1.00 96.50 236 LYS A C 1
ATOM 1853 O O . LYS A 1 236 ? 13.315 6.181 -14.246 1.00 96.50 236 LYS A O 1
ATOM 1858 N N . ALA A 1 237 ? 12.540 5.820 -12.178 1.00 96.56 237 ALA A N 1
ATOM 1859 C CA . ALA A 1 237 ? 11.138 6.012 -12.523 1.00 96.56 237 ALA A CA 1
ATOM 1860 C C . ALA A 1 237 ? 10.714 7.454 -12.234 1.00 96.56 237 ALA A C 1
ATOM 1862 O O . ALA A 1 237 ? 10.597 7.851 -11.073 1.00 96.56 237 ALA A O 1
ATOM 1863 N N . VAL A 1 238 ? 10.413 8.228 -13.279 1.00 96.56 238 VAL A N 1
ATOM 1864 C CA . VAL A 1 238 ? 9.870 9.585 -13.132 1.00 96.56 238 VAL A CA 1
ATOM 1865 C C . VAL A 1 238 ? 8.582 9.518 -12.315 1.00 96.56 238 VAL A C 1
ATOM 1867 O O . VAL A 1 238 ? 7.687 8.716 -12.604 1.00 96.56 238 VAL A O 1
ATOM 1870 N N . ALA A 1 239 ? 8.468 10.360 -11.290 1.00 92.25 239 ALA A N 1
ATOM 1871 C CA . ALA A 1 239 ? 7.325 10.343 -10.389 1.00 92.25 239 ALA A CA 1
ATOM 1872 C C . ALA A 1 239 ? 6.000 10.557 -11.149 1.00 92.25 239 ALA A C 1
ATOM 1874 O O . ALA A 1 239 ? 5.946 11.360 -12.083 1.00 92.25 239 ALA A O 1
ATOM 1875 N N . TYR A 1 240 ? 4.926 9.840 -10.795 1.00 87.00 240 TYR A N 1
ATOM 1876 C CA . TYR A 1 240 ? 3.646 9.943 -11.523 1.00 87.00 240 TYR A CA 1
ATOM 1877 C C . TYR A 1 240 ? 3.088 11.370 -11.557 1.00 87.00 240 TYR A C 1
ATOM 1879 O O . TYR A 1 240 ? 2.544 11.783 -12.570 1.00 87.00 240 TYR A O 1
ATOM 1887 N N . ASN A 1 241 ? 3.297 12.158 -10.502 1.00 79.00 241 ASN A N 1
ATOM 1888 C CA . ASN A 1 241 ? 2.885 13.565 -10.430 1.00 79.00 241 ASN A CA 1
ATOM 1889 C C . ASN A 1 241 ? 3.628 14.501 -11.404 1.00 79.00 241 ASN A C 1
ATOM 1891 O O . ASN A 1 241 ? 3.195 15.635 -11.576 1.00 79.00 241 ASN A O 1
ATOM 1895 N N . ALA A 1 242 ? 4.703 14.046 -12.054 1.00 84.50 242 ALA A N 1
ATOM 1896 C CA . ALA A 1 242 ? 5.414 14.783 -13.101 1.00 84.50 242 ALA A CA 1
ATOM 1897 C C . ALA A 1 242 ? 4.835 14.527 -14.514 1.00 84.50 242 ALA A C 1
ATOM 1899 O O . ALA A 1 242 ? 5.511 14.704 -15.527 1.00 84.50 242 ALA A O 1
ATOM 1900 N N . GLY A 1 243 ? 3.581 14.070 -14.596 1.00 82.25 243 GLY A N 1
ATOM 1901 C CA . GLY A 1 243 ? 2.805 13.986 -15.833 1.00 82.25 243 GLY A CA 1
ATOM 1902 C C . GLY A 1 243 ? 2.550 12.565 -16.335 1.00 82.25 243 GLY A C 1
ATOM 1903 O O . GLY A 1 243 ? 3.176 11.592 -15.891 1.00 82.25 243 GLY A O 1
ATOM 1904 N N . ARG A 1 244 ? 1.622 12.468 -17.295 1.00 85.12 244 ARG A N 1
ATOM 1905 C CA . ARG A 1 244 ? 1.197 11.221 -17.953 1.00 85.12 244 ARG A CA 1
ATOM 1906 C C . ARG A 1 244 ? 2.347 10.550 -18.713 1.00 85.12 244 ARG A C 1
ATOM 1908 O O . ARG A 1 244 ? 3.396 11.169 -18.906 1.00 85.12 244 ARG A O 1
ATOM 1915 N N . CYS A 1 245 ? 2.167 9.278 -19.059 1.00 83.38 245 CYS A N 1
ATOM 1916 C CA . CYS A 1 245 ? 2.746 8.800 -20.308 1.00 83.38 245 CYS A CA 1
ATOM 1917 C C . CYS A 1 245 ? 1.923 9.474 -21.422 1.00 83.38 245 CYS A C 1
ATOM 1919 O O . CYS A 1 245 ? 2.541 10.172 -22.236 1.00 83.38 245 CYS A O 1
#

pLDDT: mean 74.82, std 19.47, range [29.31, 97.19]

InterPro domains:
  IPR000726 Glycoside hydrolase, family 19, catalytic [PF00182] (105-234)
  IPR023346 Lysozyme-like domain superfamily [SSF53955] (19-240)

Sequence (245 aa):
MFASVIFLLCMAYVNAGASLLTKDMFNEMFSKRTTSPNCVQATEILTFEAFHKTAKYYPKFCNEGSKTDQKKRLDGGLGSRMNGASALWRKLHVQPVREVDTPVPGVSYHGRGAIQITWNYNYGRVSEFFFGDKNILLKNPEKLIDDGVIAFRASLDFWMTPVEIKPSCHGIIINKAPECPAKGRYNGYGGTTNVINGGPECNTPTSQKVKNRVEYFKRYAKILGVSPGDHLYCDKAVAYNAGRC

Organism: NCBI:txid667725

Radius of gyration: 17.27 Å; chains: 1; bounding box: 41×47×45 Å

Secondary structure (DSSP, 8-state):
--SS----------SSS--SS-HHHHHHHTHHHHH-GGGHHHHHHS-HHHHHHHHTT-TTTTTSS-HHHHHH-------S--SSHHHHHTTS---------PPPTT-----BTTTTB-SHHHHHHHHHHHHS-THHHHH-TTHHHH-HHHHHHHHHHHHH--BTTBPPHHHHHTT-SPPBGGGTB-SSHHHHHHHHHHHHHSSSS--HHHHHHHHHHHHHHHHTTS---S----TTS--GGG---

Foldseek 3Di:
DQQWADPQLLFADDPDPGGLCDQVLSCVLVVCCVPPPVNPLVVVQQHPVLLVVLVVVVVCRSPDDDVVLSQALRQDDDFDDPPDQQVVLVVFDPPPDDDDLDQDPPDAFFQAARNGGGDSVLQQVLCCVPPVGSVPCSVVVCCCRNHNNSRSNSVVCQQCDATHQQGHVSCLRSQNDDADVVQPQHRGNQSSVLNSPVVVQALAPHDPRLVRTLVSSVVSCVSSVHDNDPPSHRNRGHRSVVDHD